Protein AF-A0A8C0JCQ3-F1 (afdb_monomer_lite)

pLDDT: mean 81.87, std 17.46, range [31.08, 96.56]

Organism: Chelonoidis abingdonii (NCBI:txid106734)

Secondary structure (DSSP, 8-state):
-----------------------S--SHHHHHHHHHHHHHHHHHHHHHHHHHHHHHHTTEETTEETTEEEETTEEEE-S----SS----S---PPTTSPPP---SS-EEEEEE-TTS-EEEEEEE-SS-EEEESSEEEEE-TTS-EEEEEESS-EEE--S------TT----SSPPP-S---PPTT----

Sequence (190 aa):
MPQEQYAHRSAMQSSEGPQVYKVGIYGWRKRCLYFFVLLLMILILVNLAMTIWILKVMNFTIDGMGNLRITEKGLKLEGDSEFLKPLYAKEIRSRPGNPLYFQSARNVTVNILNEKTKVLTRLVTGPQAVEAHSQKFEVKSLSGKLLFSADDNEVVVGAERLRVLGAEGTVFPKSIETPSVRADPFKELR

Radius of gyration: 47.42 Å; chains: 1; bounding box: 128×31×142 Å

InterPro domains:
  IPR006875 Sarcoglycan complex subunit protein [PF04790] (22-190)
  IPR039972 Sarcoglycan gamma/delta/zeta [PTHR12939] (2-190)

Structure (mmCIF, N/CA/C/O backbone):
data_AF-A0A8C0JCQ3-F1
#
_entry.id   AF-A0A8C0JCQ3-F1
#
loop_
_atom_site.group_PDB
_atom_site.id
_atom_site.type_symbol
_atom_site.label_atom_id
_atom_site.label_alt_id
_atom_site.label_comp_id
_atom_site.label_asym_id
_atom_site.label_entity_id
_atom_site.label_seq_id
_atom_site.pdbx_PDB_ins_code
_atom_site.Cartn_x
_atom_site.Cartn_y
_atom_site.Cartn_z
_atom_site.occupancy
_atom_site.B_iso_or_equiv
_atom_site.auth_seq_id
_atom_site.auth_comp_id
_atom_site.auth_asym_id
_atom_site.auth_atom_id
_atom_site.pdbx_PDB_model_num
ATOM 1 N N . MET A 1 1 ? 77.472 -8.886 -107.768 1.00 31.08 1 MET A N 1
ATOM 2 C CA . MET A 1 1 ? 77.552 -7.407 -107.762 1.00 31.08 1 MET A CA 1
ATOM 3 C C . MET A 1 1 ? 77.132 -6.927 -106.370 1.00 31.08 1 MET A C 1
ATOM 5 O O . MET A 1 1 ? 76.299 -7.616 -105.792 1.00 31.08 1 MET A O 1
ATOM 9 N N . PRO A 1 2 ? 77.813 -5.929 -105.775 1.00 42.56 2 PRO A N 1
ATOM 10 C CA . PRO A 1 2 ? 78.534 -6.188 -104.513 1.00 42.56 2 PRO A CA 1
ATOM 11 C C . PRO A 1 2 ? 77.919 -5.650 -103.203 1.00 42.56 2 PRO A C 1
ATOM 13 O O . PRO A 1 2 ? 76.856 -5.041 -103.192 1.00 42.56 2 PRO A O 1
ATOM 16 N N . GLN A 1 3 ? 78.652 -5.927 -102.114 1.00 38.56 3 GLN A N 1
ATOM 17 C CA . GLN A 1 3 ? 78.538 -5.405 -100.738 1.00 38.56 3 GLN A CA 1
ATOM 18 C C . GLN A 1 3 ? 78.555 -3.866 -100.645 1.00 38.56 3 GLN A C 1
ATOM 20 O O . GLN A 1 3 ? 78.976 -3.228 -101.600 1.00 38.56 3 GLN A O 1
ATOM 25 N N . GLU A 1 4 ? 78.257 -3.328 -99.446 1.00 42.56 4 GLU A N 1
ATOM 26 C CA . GLU A 1 4 ? 79.052 -2.285 -98.740 1.00 42.56 4 GLU A CA 1
ATOM 27 C C . GLU A 1 4 ? 78.732 -2.268 -97.216 1.00 42.56 4 GLU A C 1
ATOM 29 O O . GLU A 1 4 ? 77.631 -2.641 -96.804 1.00 42.56 4 GLU A O 1
ATOM 34 N N . GLN A 1 5 ? 79.718 -1.911 -96.368 1.00 42.09 5 GLN A N 1
ATOM 35 C CA . GLN A 1 5 ? 79.761 -2.127 -94.895 1.00 42.09 5 GLN A CA 1
ATOM 36 C C . GLN A 1 5 ? 80.684 -1.078 -94.199 1.00 42.09 5 GLN A C 1
ATOM 38 O O . GLN A 1 5 ? 81.586 -0.566 -94.846 1.00 42.09 5 GLN A O 1
ATOM 43 N N . TYR A 1 6 ? 80.630 -0.720 -92.900 1.00 40.34 6 TYR A N 1
ATOM 44 C CA . TYR A 1 6 ? 79.818 -1.185 -91.756 1.00 40.34 6 TYR A CA 1
ATOM 45 C C . TYR A 1 6 ? 78.831 -0.106 -91.214 1.00 40.34 6 TYR A C 1
ATOM 47 O O . TYR A 1 6 ? 77.715 -0.094 -91.710 1.00 40.34 6 TYR A O 1
ATOM 55 N N . ALA A 1 7 ? 79.069 0.813 -90.251 1.00 37.19 7 ALA A N 1
ATOM 56 C CA . ALA A 1 7 ? 80.131 1.077 -89.246 1.00 37.19 7 ALA A CA 1
ATOM 57 C C . ALA A 1 7 ? 79.614 2.112 -88.182 1.00 37.19 7 ALA A C 1
ATOM 59 O O . ALA A 1 7 ? 78.793 2.944 -88.547 1.00 37.19 7 ALA A O 1
ATOM 60 N N . HIS A 1 8 ? 80.025 2.216 -86.898 1.00 34.25 8 HIS A N 1
ATOM 61 C CA . HIS A 1 8 ? 80.838 1.370 -85.996 1.00 34.25 8 HIS A CA 1
ATOM 62 C C . HIS A 1 8 ? 80.635 1.730 -84.479 1.00 34.25 8 HIS A C 1
ATOM 64 O O . HIS A 1 8 ? 80.691 2.896 -84.107 1.00 34.25 8 HIS A O 1
ATOM 70 N N . ARG A 1 9 ? 80.480 0.701 -83.615 1.00 35.69 9 ARG A N 1
ATOM 71 C CA . ARG A 1 9 ? 80.737 0.561 -82.144 1.00 35.69 9 ARG A CA 1
ATOM 72 C C . ARG A 1 9 ? 80.804 1.800 -81.210 1.00 35.69 9 ARG A C 1
ATOM 74 O O . ARG A 1 9 ? 81.755 2.577 -81.248 1.00 35.69 9 ARG A O 1
ATOM 81 N N . SER A 1 10 ? 79.896 1.814 -80.223 1.00 35.56 10 SER A N 1
ATOM 82 C CA . SER A 1 10 ? 79.994 2.350 -78.837 1.00 35.56 10 SER A CA 1
ATOM 83 C C . SER A 1 10 ? 78.676 2.005 -78.102 1.00 35.56 10 SER A C 1
ATOM 85 O O . SER A 1 10 ? 77.661 1.893 -78.781 1.00 35.56 10 SER A O 1
ATOM 87 N N . ALA A 1 11 ? 78.547 1.795 -76.784 1.00 34.56 11 ALA A N 1
ATOM 88 C CA . ALA A 1 11 ? 79.473 1.611 -75.648 1.00 34.56 11 ALA A CA 1
ATOM 89 C C . ALA A 1 11 ? 78.739 0.770 -74.546 1.00 34.56 11 ALA A C 1
ATOM 91 O O . ALA A 1 11 ? 77.768 0.087 -74.865 1.00 34.56 11 ALA A O 1
ATOM 92 N N . MET A 1 12 ? 79.149 0.808 -73.265 1.00 38.25 12 MET A N 1
ATOM 93 C CA . MET A 1 12 ? 78.392 0.262 -72.110 1.00 38.25 12 MET A CA 1
ATOM 94 C C . MET A 1 12 ? 78.380 1.264 -70.944 1.00 38.25 12 MET A C 1
ATOM 96 O O . MET A 1 12 ? 79.438 1.811 -70.647 1.00 38.25 12 MET A O 1
ATOM 100 N N . GLN A 1 13 ? 77.271 1.387 -70.200 1.00 35.88 13 GLN A N 1
ATOM 101 C CA . GLN A 1 13 ? 77.327 1.446 -68.728 1.00 35.88 13 GLN A CA 1
ATOM 102 C C . GLN A 1 13 ? 75.973 1.162 -68.054 1.00 35.88 13 GLN A C 1
ATOM 104 O O . GLN A 1 13 ? 74.907 1.379 -68.623 1.00 35.88 13 GLN A O 1
ATOM 109 N N . SER A 1 14 ? 76.057 0.608 -66.845 1.00 42.25 14 SER A N 1
ATOM 110 C CA . SER A 1 14 ? 74.953 0.127 -66.006 1.00 42.25 14 SER A CA 1
ATOM 111 C C . SER A 1 14 ? 74.354 1.241 -65.145 1.00 42.25 14 SER A C 1
ATOM 113 O O . SER A 1 14 ? 75.114 2.010 -64.563 1.00 42.25 14 SER A O 1
ATOM 115 N N . SER A 1 15 ? 73.033 1.222 -64.929 1.00 36.59 15 SER A N 1
ATOM 116 C CA . SER A 1 15 ? 72.483 1.550 -63.607 1.00 36.59 15 SER A CA 1
ATOM 117 C C . SER A 1 15 ? 71.135 0.863 -63.349 1.00 36.59 15 SER A C 1
ATOM 119 O O . SER A 1 15 ? 70.182 1.038 -64.101 1.00 36.59 15 SER A O 1
ATOM 121 N N . GLU A 1 16 ? 71.158 0.022 -62.317 1.00 37.16 16 GLU A N 1
ATOM 122 C CA . GLU A 1 16 ? 70.156 -0.336 -61.301 1.00 37.16 16 GLU A CA 1
ATOM 123 C C . GLU A 1 16 ? 68.652 -0.029 -61.500 1.00 37.16 16 GLU A C 1
ATOM 125 O O . GLU A 1 16 ? 68.221 0.968 -62.072 1.00 37.16 16 GLU A O 1
ATOM 130 N N . GLY A 1 17 ? 67.818 -0.914 -60.936 1.00 36.34 17 GLY A N 1
ATOM 131 C CA . GLY A 1 17 ? 66.364 -0.736 -60.877 1.00 36.34 17 GLY A CA 1
ATOM 132 C C . GLY A 1 17 ? 65.910 0.417 -59.959 1.00 36.34 17 GLY A C 1
ATOM 133 O O . GLY A 1 17 ? 66.717 1.092 -59.329 1.00 36.34 17 GLY A O 1
ATOM 134 N N . PRO A 1 18 ? 64.588 0.581 -59.792 1.00 41.12 18 PRO A N 1
ATOM 135 C CA . PRO A 1 18 ? 63.875 -0.466 -59.073 1.00 41.12 18 PRO A CA 1
ATOM 136 C C . PRO A 1 18 ? 62.992 -1.323 -59.974 1.00 41.12 18 PRO A C 1
ATOM 138 O O . PRO A 1 18 ? 62.156 -0.832 -60.732 1.00 41.12 18 PRO A O 1
ATOM 141 N N . GLN A 1 19 ? 63.114 -2.639 -59.790 1.00 45.28 19 GLN A N 1
ATOM 142 C CA . GLN A 1 19 ? 62.075 -3.588 -60.167 1.00 45.28 19 GLN A CA 1
ATOM 143 C C . GLN A 1 19 ? 60.816 -3.248 -59.365 1.00 45.28 19 GLN A C 1
ATOM 145 O O . GLN A 1 19 ? 60.639 -3.698 -58.232 1.00 45.28 19 GLN A O 1
ATOM 150 N N . VAL A 1 20 ? 59.937 -2.426 -59.945 1.00 43.81 20 VAL A N 1
ATOM 151 C CA . VAL A 1 20 ? 58.580 -2.235 -59.436 1.00 43.81 20 VAL A CA 1
ATOM 152 C C . VAL A 1 20 ? 57.871 -3.568 -59.616 1.00 43.81 20 VAL A C 1
ATOM 154 O O . VAL A 1 20 ? 57.297 -3.846 -60.670 1.00 43.81 20 VAL A O 1
ATOM 157 N N . TYR A 1 21 ? 57.936 -4.402 -58.576 1.00 46.94 21 TYR A N 1
ATOM 158 C CA . TYR A 1 21 ? 57.181 -5.639 -58.460 1.00 46.94 21 TYR A CA 1
ATOM 159 C C . TYR A 1 21 ? 55.689 -5.304 -58.543 1.00 46.94 21 TYR A C 1
ATOM 161 O O . TYR A 1 21 ? 55.002 -5.106 -57.539 1.00 46.94 21 TYR A O 1
ATOM 169 N N . LYS A 1 22 ? 55.162 -5.269 -59.772 1.00 49.00 22 LYS A N 1
ATOM 170 C CA . LYS A 1 22 ? 53.735 -5.383 -60.055 1.00 49.00 22 LYS A CA 1
ATOM 171 C C . LYS A 1 22 ? 53.313 -6.795 -59.665 1.00 49.00 22 LYS A C 1
ATOM 173 O O . LYS A 1 22 ? 53.157 -7.668 -60.513 1.00 49.00 22 LYS A O 1
ATOM 178 N N . VAL A 1 23 ? 53.128 -7.010 -58.362 1.00 52.88 23 VAL A N 1
ATOM 179 C CA . VAL A 1 23 ? 52.480 -8.200 -57.811 1.00 52.88 23 VAL A CA 1
ATOM 180 C C . VAL A 1 23 ? 51.068 -8.235 -58.396 1.00 52.88 23 VAL A C 1
ATOM 182 O O . VAL A 1 23 ? 50.176 -7.496 -57.974 1.00 52.88 23 VAL A O 1
ATOM 185 N N . GLY A 1 24 ? 50.904 -9.041 -59.447 1.00 55.50 24 GLY A N 1
ATOM 186 C CA . GLY A 1 24 ? 49.758 -9.061 -60.357 1.00 55.50 24 GLY A CA 1
ATOM 187 C C . GLY A 1 24 ? 48.491 -9.658 -59.751 1.00 55.50 24 GLY A C 1
ATOM 188 O O . GLY A 1 24 ? 47.938 -10.614 -60.278 1.00 55.50 24 GLY A O 1
ATOM 189 N N . ILE A 1 25 ? 48.015 -9.094 -58.640 1.00 53.44 25 ILE A N 1
ATOM 190 C CA . ILE A 1 25 ? 46.810 -9.524 -57.913 1.00 53.44 25 ILE A CA 1
ATOM 191 C C . ILE A 1 25 ? 45.871 -8.316 -57.687 1.00 53.44 25 ILE A C 1
ATOM 193 O O . ILE A 1 25 ? 45.153 -8.214 -56.694 1.00 53.44 25 ILE A O 1
ATOM 197 N N . TYR A 1 26 ? 45.888 -7.352 -58.615 1.00 60.66 26 TYR A N 1
ATOM 198 C CA . TYR A 1 26 ? 45.416 -5.982 -58.363 1.00 60.66 26 TYR A CA 1
ATOM 199 C C . TYR A 1 26 ? 44.172 -5.541 -59.159 1.00 60.66 26 TYR A C 1
ATOM 201 O O . TYR A 1 26 ? 43.865 -4.354 -59.222 1.00 60.66 26 TYR A O 1
ATOM 209 N N . GLY A 1 27 ? 43.437 -6.489 -59.752 1.00 64.38 27 GLY A N 1
ATOM 210 C CA . GLY A 1 27 ? 42.169 -6.233 -60.455 1.00 64.38 27 GLY A CA 1
ATOM 211 C C . GLY A 1 27 ? 40.943 -6.665 -59.646 1.00 64.38 27 GLY A C 1
ATOM 212 O O . GLY A 1 27 ? 40.216 -5.842 -59.091 1.00 64.38 27 GLY A O 1
ATOM 213 N N . TRP A 1 28 ? 40.713 -7.979 -59.566 1.00 67.12 28 TRP A N 1
ATOM 214 C CA . TRP A 1 28 ? 39.476 -8.536 -59.004 1.00 67.12 28 TRP A CA 1
ATOM 215 C C . TRP A 1 28 ? 39.436 -8.550 -57.471 1.00 67.12 28 TRP A C 1
ATOM 217 O O . TRP A 1 28 ? 38.448 -8.117 -56.883 1.00 67.12 28 TRP A O 1
ATOM 227 N N . ARG A 1 29 ? 40.521 -8.974 -56.798 1.00 79.38 29 ARG A N 1
ATOM 228 C CA . ARG A 1 29 ? 40.551 -9.069 -55.322 1.00 79.38 29 ARG A CA 1
ATOM 229 C C . ARG A 1 29 ? 40.323 -7.714 -54.647 1.00 79.38 29 ARG A C 1
ATOM 231 O O . ARG A 1 29 ? 39.628 -7.651 -53.641 1.00 79.38 29 ARG A O 1
ATOM 238 N N . LYS A 1 30 ? 40.822 -6.625 -55.244 1.00 77.50 30 LYS A N 1
ATOM 239 C CA . LYS A 1 30 ? 40.583 -5.259 -54.760 1.00 77.50 30 LYS A CA 1
ATOM 240 C C . LYS A 1 30 ? 39.110 -4.854 -54.881 1.00 77.50 30 LYS A C 1
ATOM 242 O O . LYS A 1 30 ? 38.541 -4.375 -53.910 1.00 77.50 30 LYS A O 1
ATOM 247 N N . ARG A 1 31 ? 38.467 -5.112 -56.028 1.00 83.19 31 ARG A N 1
ATOM 248 C CA . ARG A 1 31 ? 37.022 -4.872 -56.231 1.00 83.19 31 ARG A CA 1
ATOM 249 C C . ARG A 1 31 ? 36.160 -5.712 -55.284 1.00 83.19 31 ARG A C 1
ATOM 251 O O . ARG A 1 31 ? 35.223 -5.183 -54.704 1.00 83.19 31 ARG A O 1
ATOM 258 N N . CYS A 1 32 ? 36.528 -6.975 -55.069 1.00 81.88 32 CYS A N 1
ATOM 259 C CA . CYS A 1 32 ? 35.888 -7.850 -54.088 1.00 81.88 32 CYS A CA 1
ATOM 260 C C . CYS A 1 32 ? 36.020 -7.302 -52.657 1.00 81.88 32 CYS A C 1
ATOM 262 O O . CYS A 1 32 ? 35.043 -7.304 -51.917 1.00 81.88 32 CYS A O 1
ATOM 264 N N . LEU A 1 33 ? 37.194 -6.781 -52.279 1.00 86.62 33 LEU A N 1
ATOM 265 C CA . LEU A 1 33 ? 37.413 -6.159 -50.972 1.00 86.62 33 LEU A CA 1
ATOM 266 C C . LEU A 1 33 ? 36.599 -4.866 -50.818 1.00 86.62 33 LEU A C 1
ATOM 268 O O . LEU A 1 33 ? 35.948 -4.698 -49.796 1.00 86.62 33 LEU A O 1
ATOM 272 N N . TYR A 1 34 ? 36.559 -3.988 -51.827 1.00 86.75 34 TYR A N 1
ATOM 273 C CA . TYR A 1 34 ? 35.710 -2.789 -51.784 1.00 86.75 34 TYR A CA 1
ATOM 274 C C . TYR A 1 34 ? 34.216 -3.133 -51.706 1.00 86.75 34 TYR A C 1
ATOM 276 O O . TYR A 1 34 ? 33.496 -2.500 -50.941 1.00 86.75 34 TYR A O 1
ATOM 284 N N . PHE A 1 35 ? 33.752 -4.156 -52.432 1.00 89.88 35 PHE A N 1
ATOM 285 C CA . PHE A 1 35 ? 32.377 -4.652 -52.328 1.00 89.88 35 PHE A CA 1
ATOM 286 C C . PHE A 1 35 ? 32.080 -5.231 -50.937 1.00 89.88 35 PHE A C 1
ATOM 288 O O . PHE A 1 35 ? 31.044 -4.927 -50.359 1.00 89.88 35 PHE A O 1
ATOM 295 N N . PHE A 1 36 ? 33.005 -6.008 -50.366 1.00 92.12 36 PHE A N 1
ATOM 296 C CA . PHE A 1 36 ? 32.867 -6.555 -49.017 1.00 92.12 36 PHE A CA 1
ATOM 297 C C . PHE A 1 36 ? 32.844 -5.453 -47.949 1.00 92.12 36 PHE A C 1
ATOM 299 O O . PHE A 1 36 ? 31.987 -5.476 -47.074 1.00 92.12 36 PHE A O 1
ATOM 306 N N . VAL A 1 37 ? 33.718 -4.446 -48.051 1.00 92.94 37 VAL A N 1
ATOM 307 C CA . VAL A 1 37 ? 33.723 -3.271 -47.163 1.00 92.94 37 VAL A CA 1
ATOM 308 C C . VAL A 1 37 ? 32.438 -2.453 -47.316 1.00 92.94 37 VAL A C 1
ATOM 310 O O . VAL A 1 37 ? 31.873 -2.039 -46.309 1.00 92.94 37 VAL A O 1
ATOM 313 N N . LEU A 1 38 ? 31.931 -2.263 -48.540 1.00 93.56 38 LEU A N 1
ATOM 314 C CA . LEU A 1 38 ? 30.648 -1.597 -48.789 1.00 93.56 38 LEU A CA 1
ATOM 315 C C . LEU A 1 38 ? 29.482 -2.369 -48.155 1.00 93.56 38 LEU A C 1
ATOM 317 O O . LEU A 1 38 ? 28.663 -1.774 -47.462 1.00 93.56 38 LEU A O 1
ATOM 321 N N . LEU A 1 39 ? 29.430 -3.688 -48.353 1.00 94.56 39 LEU A N 1
ATOM 322 C CA . LEU A 1 39 ? 28.418 -4.569 -47.768 1.00 94.56 39 LEU A CA 1
ATOM 323 C C . LEU A 1 39 ? 28.477 -4.535 -46.236 1.00 94.56 39 LEU A C 1
ATOM 325 O O . LEU A 1 39 ? 27.443 -4.415 -45.588 1.00 94.56 39 LEU A O 1
ATOM 329 N N . LEU A 1 40 ? 29.676 -4.568 -45.652 1.00 93.69 40 LEU A N 1
ATOM 330 C CA . LEU A 1 40 ? 29.887 -4.478 -44.207 1.00 93.69 40 LEU A CA 1
ATOM 331 C C . LEU A 1 40 ? 29.461 -3.099 -43.665 1.00 93.69 40 LEU A C 1
ATOM 333 O O . LEU A 1 40 ? 28.809 -3.028 -42.627 1.00 93.69 40 LEU A O 1
ATOM 337 N N . MET A 1 41 ? 29.723 -2.014 -44.401 1.00 95.88 41 MET A N 1
ATOM 338 C CA . MET A 1 41 ? 29.241 -0.667 -44.068 1.00 95.88 41 MET A CA 1
ATOM 339 C C . MET A 1 41 ? 27.704 -0.591 -44.111 1.00 95.88 41 MET A C 1
ATOM 341 O O . MET A 1 41 ? 27.089 -0.084 -43.176 1.00 95.88 41 MET A O 1
ATOM 345 N N . ILE A 1 42 ? 27.065 -1.187 -45.126 1.00 96.38 42 ILE A N 1
ATOM 346 C CA . ILE A 1 42 ? 25.599 -1.299 -45.213 1.00 96.38 42 ILE A CA 1
ATOM 347 C C . ILE A 1 42 ? 25.036 -2.118 -44.041 1.00 96.38 42 ILE A C 1
ATOM 349 O O . ILE A 1 42 ? 24.062 -1.690 -43.427 1.00 96.38 42 ILE A O 1
ATOM 353 N N . LEU A 1 43 ? 25.653 -3.249 -43.673 1.00 95.25 43 LEU A N 1
ATOM 354 C CA . LEU A 1 43 ? 25.243 -4.034 -42.501 1.00 95.25 43 LEU A CA 1
ATOM 355 C C . LEU A 1 43 ? 25.342 -3.219 -41.202 1.00 95.25 43 LEU A C 1
ATOM 357 O O . LEU A 1 43 ? 24.440 -3.296 -40.371 1.00 95.25 43 LEU A O 1
ATOM 361 N N . ILE A 1 44 ? 26.390 -2.403 -41.034 1.00 96.19 44 ILE A N 1
ATOM 362 C CA . ILE A 1 44 ? 26.515 -1.484 -39.892 1.00 96.19 44 ILE A CA 1
ATOM 363 C C . ILE A 1 44 ? 25.380 -0.450 -39.898 1.00 96.19 44 ILE A C 1
ATOM 365 O O . ILE A 1 44 ? 24.750 -0.253 -38.861 1.00 96.19 44 ILE A O 1
ATOM 369 N N . LEU A 1 45 ? 25.071 0.171 -41.042 1.00 95.94 45 LEU A N 1
ATOM 370 C CA . LEU A 1 45 ? 23.971 1.140 -41.151 1.00 95.94 45 LEU A CA 1
ATOM 371 C C . LEU A 1 45 ? 22.605 0.512 -40.846 1.00 95.94 45 LEU A C 1
ATOM 373 O O . LEU A 1 45 ? 21.813 1.110 -40.121 1.00 95.94 45 LEU A O 1
ATOM 377 N N . VAL A 1 46 ? 22.336 -0.696 -41.350 1.00 96.56 46 VAL A N 1
ATOM 378 C CA . VAL A 1 46 ? 21.094 -1.435 -41.070 1.00 96.56 46 VAL A CA 1
ATOM 379 C C . VAL A 1 46 ? 21.001 -1.796 -39.587 1.00 96.56 46 VAL A C 1
ATOM 381 O O . VAL A 1 46 ? 19.968 -1.548 -38.972 1.00 96.56 46 VAL A O 1
ATOM 384 N N . ASN A 1 47 ? 22.078 -2.301 -38.979 1.00 94.06 47 ASN A N 1
ATOM 385 C CA . ASN A 1 47 ? 22.106 -2.617 -37.548 1.00 94.06 47 ASN A CA 1
ATOM 386 C C . ASN A 1 47 ? 21.932 -1.364 -36.673 1.00 94.06 47 ASN A C 1
ATOM 388 O O . ASN A 1 47 ? 21.215 -1.409 -35.671 1.00 94.06 47 ASN A O 1
ATOM 392 N N . LEU A 1 48 ? 22.523 -0.229 -37.060 1.00 94.94 48 LEU A N 1
ATOM 393 C CA . LEU A 1 48 ? 22.335 1.052 -36.377 1.00 94.94 48 LEU A CA 1
ATOM 394 C C . LEU A 1 48 ? 20.884 1.542 -36.498 1.00 94.94 48 LEU A C 1
ATOM 396 O O . LEU A 1 48 ? 20.277 1.904 -35.492 1.00 94.94 48 LEU A O 1
ATOM 400 N N . ALA A 1 49 ? 20.300 1.497 -37.699 1.00 94.56 49 ALA A N 1
ATOM 401 C CA . ALA A 1 49 ? 18.909 1.883 -37.937 1.00 94.56 49 ALA A CA 1
ATOM 402 C C . ALA A 1 49 ? 17.920 0.993 -37.163 1.00 94.56 49 ALA A C 1
ATOM 404 O O . ALA A 1 49 ? 17.011 1.512 -36.517 1.00 94.56 49 ALA A O 1
ATOM 405 N N . MET A 1 50 ? 18.138 -0.327 -37.153 1.00 94.31 50 MET A N 1
ATOM 406 C CA . MET A 1 50 ? 17.379 -1.284 -36.338 1.00 94.31 50 MET A CA 1
ATOM 407 C C . MET A 1 50 ? 17.500 -0.978 -34.841 1.00 94.31 50 MET A C 1
ATOM 409 O O . MET A 1 50 ? 16.495 -0.982 -34.136 1.00 94.31 50 MET A O 1
ATOM 413 N N . THR A 1 51 ? 18.701 -0.650 -34.354 1.00 91.44 51 THR A N 1
ATOM 414 C CA . THR A 1 51 ? 18.926 -0.283 -32.945 1.00 91.44 51 THR A CA 1
ATOM 415 C C . THR A 1 51 ? 18.159 0.990 -32.576 1.00 91.44 51 THR A C 1
ATOM 417 O O . THR A 1 51 ? 17.429 1.004 -31.587 1.00 91.44 51 THR A O 1
ATOM 420 N N . ILE A 1 52 ? 18.252 2.042 -33.397 1.00 89.81 52 ILE A N 1
ATOM 421 C CA . ILE A 1 52 ? 17.520 3.304 -33.193 1.00 89.81 52 ILE A CA 1
ATOM 422 C C . ILE A 1 52 ? 16.002 3.072 -33.247 1.00 89.81 52 ILE A C 1
ATOM 424 O O . ILE A 1 52 ? 15.257 3.643 -32.449 1.00 89.81 52 ILE A O 1
ATOM 428 N N . TRP A 1 53 ? 15.531 2.210 -34.152 1.00 91.25 53 TRP A N 1
ATOM 429 C CA . TRP A 1 53 ? 14.116 1.865 -34.261 1.00 91.25 53 TRP A CA 1
ATOM 430 C C . TRP A 1 53 ? 13.606 1.111 -33.028 1.00 91.25 53 TRP A C 1
ATOM 432 O O . TRP A 1 53 ? 12.572 1.497 -32.486 1.00 91.25 53 TRP A O 1
ATOM 442 N N . ILE A 1 54 ? 14.349 0.119 -32.527 1.00 88.44 54 ILE A N 1
ATOM 443 C CA . ILE A 1 54 ? 14.020 -0.602 -31.287 1.00 88.44 54 ILE A CA 1
ATOM 444 C C . ILE A 1 54 ? 13.966 0.366 -30.100 1.00 88.44 54 ILE A C 1
ATOM 446 O O . ILE A 1 54 ? 12.985 0.351 -29.361 1.00 88.44 54 ILE A O 1
ATOM 450 N N . LEU A 1 55 ? 14.960 1.251 -29.946 1.00 84.25 55 LEU A N 1
ATOM 451 C CA . LEU A 1 55 ? 14.971 2.264 -28.881 1.00 84.25 55 LEU A CA 1
ATOM 452 C C . LEU A 1 55 ? 13.730 3.169 -28.941 1.00 84.25 55 LEU A C 1
ATOM 454 O O . LEU A 1 55 ? 13.097 3.415 -27.914 1.00 84.25 55 LEU A O 1
ATOM 458 N N . LYS A 1 56 ? 13.335 3.603 -30.145 1.00 84.56 56 LYS A N 1
ATOM 459 C CA . LYS A 1 56 ? 12.128 4.412 -30.356 1.00 84.56 56 LYS A CA 1
ATOM 460 C C . LYS A 1 56 ? 10.837 3.644 -30.043 1.00 84.56 56 LYS A C 1
ATOM 462 O O . LYS A 1 56 ? 9.961 4.196 -29.388 1.00 84.56 56 LYS A O 1
ATOM 467 N N . VAL A 1 57 ? 10.701 2.400 -30.509 1.00 84.00 57 VAL A N 1
ATOM 468 C CA . VAL A 1 57 ? 9.493 1.571 -30.306 1.00 84.00 57 VAL A CA 1
ATOM 469 C C . VAL A 1 57 ? 9.311 1.193 -28.837 1.00 84.00 57 VAL A C 1
ATOM 471 O O . VAL A 1 57 ? 8.200 1.256 -28.324 1.00 84.00 57 VAL A O 1
ATOM 474 N N . MET A 1 58 ? 10.404 0.879 -28.141 1.00 79.06 58 MET A N 1
ATOM 475 C CA . MET A 1 58 ? 10.4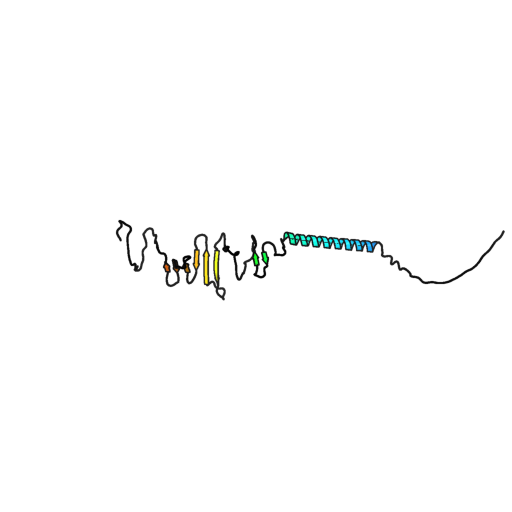17 0.614 -26.697 1.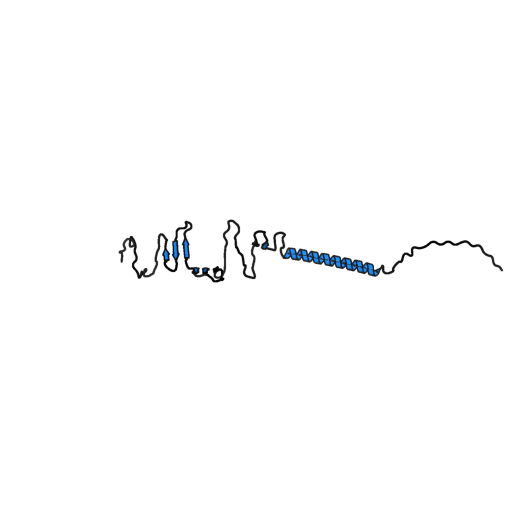00 79.06 58 MET A CA 1
ATOM 476 C C . MET A 1 58 ? 10.196 1.874 -25.839 1.00 79.06 58 MET A C 1
ATOM 478 O O . MET A 1 58 ? 10.190 1.779 -24.613 1.00 79.06 58 MET A O 1
ATOM 482 N N . ASN A 1 59 ? 10.037 3.048 -26.465 1.00 74.44 59 ASN A N 1
ATOM 483 C CA . ASN A 1 59 ? 9.914 4.347 -25.809 1.00 74.44 59 ASN A CA 1
ATOM 484 C C . ASN A 1 59 ? 11.024 4.580 -24.762 1.00 74.44 59 ASN A C 1
ATOM 486 O O . ASN A 1 59 ? 10.767 5.012 -23.635 1.00 74.44 59 ASN A O 1
ATOM 490 N N . PHE A 1 60 ? 12.268 4.241 -25.127 1.00 69.75 60 PHE A N 1
ATOM 491 C CA . PHE A 1 60 ? 13.440 4.600 -24.334 1.00 69.75 60 PHE A CA 1
ATOM 492 C C . PHE A 1 60 ? 13.702 6.094 -24.488 1.00 69.75 60 PHE A C 1
ATOM 494 O O . PHE A 1 60 ? 14.100 6.576 -25.549 1.00 69.75 60 PHE A O 1
ATOM 501 N N . THR A 1 61 ? 13.499 6.817 -23.396 1.00 67.12 61 THR A N 1
ATOM 502 C CA . THR A 1 61 ? 13.891 8.217 -23.256 1.00 67.12 61 THR A CA 1
ATOM 503 C C . THR A 1 61 ? 15.152 8.303 -22.400 1.00 67.12 61 THR A C 1
ATOM 505 O O . THR A 1 61 ? 15.533 7.336 -21.739 1.00 67.12 61 THR A O 1
ATOM 508 N N . ILE A 1 62 ? 15.792 9.474 -22.367 1.00 69.00 62 ILE A N 1
ATOM 509 C CA . ILE A 1 62 ? 16.913 9.738 -21.447 1.00 69.00 62 ILE A CA 1
ATOM 510 C C . ILE A 1 62 ? 16.470 9.564 -19.976 1.00 69.00 62 ILE A C 1
ATOM 512 O O . ILE A 1 62 ? 17.285 9.217 -19.125 1.00 69.00 62 ILE A O 1
ATOM 516 N N . ASP A 1 63 ? 15.171 9.718 -19.693 1.00 65.56 63 ASP A N 1
ATOM 517 C CA . ASP A 1 63 ? 14.600 9.664 -18.347 1.00 65.56 63 ASP A CA 1
ATOM 518 C C . ASP A 1 63 ? 14.091 8.270 -17.912 1.00 65.56 63 ASP A C 1
ATOM 520 O O . ASP A 1 63 ? 13.701 8.096 -16.752 1.00 65.56 63 ASP A O 1
ATOM 524 N N . GLY A 1 64 ? 14.022 7.279 -18.814 1.00 66.88 64 GLY A N 1
ATOM 525 C CA . GLY A 1 64 ? 13.488 5.952 -18.483 1.00 66.88 64 GLY A CA 1
ATOM 526 C C . GLY A 1 64 ? 12.937 5.126 -19.649 1.00 66.88 64 GLY A C 1
ATOM 527 O O . GLY A 1 64 ? 13.032 5.503 -20.819 1.00 66.88 64 GLY A O 1
ATOM 528 N N . MET A 1 65 ? 12.346 3.978 -19.299 1.00 72.88 65 MET A N 1
ATOM 529 C CA . MET A 1 65 ? 11.757 3.008 -20.229 1.00 72.88 65 MET A CA 1
ATOM 530 C C . MET A 1 65 ? 10.227 3.083 -20.144 1.00 72.88 65 MET A C 1
ATOM 532 O O . MET A 1 65 ? 9.631 2.632 -19.162 1.00 72.88 65 MET A O 1
ATOM 536 N N . GLY A 1 66 ? 9.583 3.653 -21.166 1.00 78.12 66 GLY A N 1
ATOM 537 C CA . GLY A 1 66 ? 8.134 3.858 -21.171 1.00 78.12 66 GLY A CA 1
ATOM 538 C C . GLY A 1 66 ? 7.651 4.651 -19.951 1.00 78.12 66 GLY A C 1
ATOM 539 O O . GLY A 1 66 ? 8.239 5.666 -19.583 1.00 78.12 66 GLY A O 1
ATOM 540 N N . ASN A 1 67 ? 6.593 4.166 -19.298 1.00 83.25 67 ASN A N 1
ATOM 541 C CA . ASN A 1 67 ? 5.980 4.828 -18.140 1.00 83.25 67 ASN A CA 1
ATOM 542 C C . ASN A 1 67 ? 6.755 4.602 -16.820 1.00 83.25 67 ASN A C 1
ATOM 544 O O . ASN A 1 67 ? 6.362 5.135 -15.783 1.00 83.25 67 ASN A O 1
ATOM 548 N N . LEU A 1 68 ? 7.857 3.837 -16.829 1.00 83.81 68 LEU A N 1
ATOM 549 C CA . LEU A 1 68 ? 8.703 3.584 -15.660 1.00 83.81 68 LEU A CA 1
ATOM 550 C C . LEU A 1 68 ? 10.001 4.403 -15.736 1.00 83.81 68 LEU A C 1
ATOM 552 O O . LEU A 1 68 ? 10.913 4.102 -16.510 1.00 83.81 68 LEU A O 1
ATOM 556 N N . ARG A 1 69 ? 10.115 5.407 -14.862 1.00 82.69 69 ARG A N 1
ATOM 557 C CA . ARG A 1 69 ? 11.332 6.206 -14.672 1.00 82.69 69 ARG A CA 1
ATOM 558 C C . ARG A 1 69 ? 12.111 5.727 -13.453 1.00 82.69 69 ARG A C 1
ATOM 560 O O . ARG A 1 69 ? 11.542 5.510 -12.380 1.00 82.69 69 ARG A O 1
ATOM 567 N N . ILE A 1 70 ? 13.426 5.608 -13.602 1.00 84.56 70 ILE A N 1
ATOM 568 C CA . ILE A 1 70 ? 14.344 5.303 -12.500 1.00 84.56 70 ILE A CA 1
ATOM 569 C C . ILE A 1 70 ? 14.917 6.630 -12.005 1.00 84.56 70 ILE A C 1
ATOM 571 O O . ILE A 1 70 ? 15.490 7.389 -12.778 1.00 84.56 70 ILE A O 1
ATOM 575 N N . THR A 1 71 ? 14.748 6.920 -10.718 1.00 84.12 71 THR A N 1
ATOM 576 C CA . THR A 1 71 ? 15.261 8.140 -10.079 1.00 84.12 71 THR A CA 1
ATOM 577 C C . THR A 1 71 ? 16.134 7.777 -8.883 1.00 84.12 71 THR A C 1
ATOM 579 O O . THR 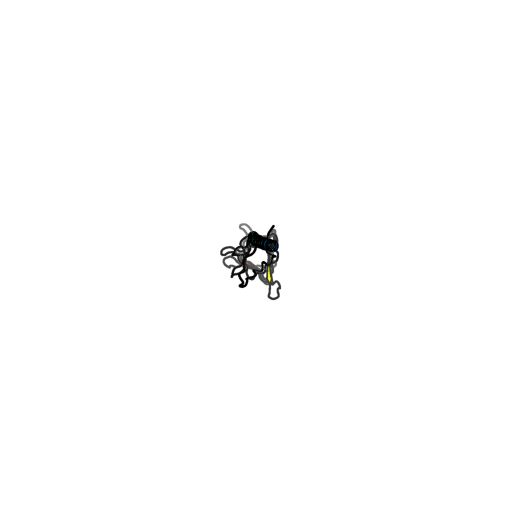A 1 71 ? 16.006 6.686 -8.329 1.00 84.12 71 THR A O 1
ATOM 582 N N . GLU A 1 72 ? 16.965 8.707 -8.412 1.00 84.00 72 GLU A N 1
ATOM 583 C CA . GLU A 1 72 ? 17.787 8.532 -7.199 1.00 84.00 72 GLU A CA 1
ATOM 584 C C . GLU A 1 72 ? 16.964 8.153 -5.953 1.00 84.00 72 GLU A C 1
ATOM 586 O O . GLU A 1 72 ? 17.465 7.512 -5.034 1.00 84.00 72 GLU A O 1
ATOM 591 N N . LYS A 1 73 ? 15.678 8.534 -5.925 1.00 83.69 73 LYS A N 1
ATOM 592 C CA . LYS A 1 73 ? 14.741 8.251 -4.826 1.00 83.69 73 LYS A CA 1
ATOM 593 C C . LYS A 1 73 ? 14.008 6.913 -4.980 1.00 83.69 73 LYS A C 1
ATOM 595 O O . LYS A 1 73 ? 13.252 6.540 -4.087 1.00 83.69 73 LYS A O 1
ATOM 600 N N . GLY A 1 74 ? 14.201 6.208 -6.096 1.00 85.62 74 GLY A N 1
ATOM 601 C CA . GLY A 1 74 ? 13.532 4.951 -6.427 1.00 85.62 74 GLY A CA 1
ATOM 602 C C . GLY A 1 74 ? 12.769 4.993 -7.754 1.00 85.62 74 GLY A C 1
ATOM 603 O O . GLY A 1 74 ? 13.015 5.831 -8.626 1.00 85.62 74 GLY A O 1
ATOM 604 N N . LEU A 1 75 ? 11.833 4.058 -7.906 1.00 87.75 75 LEU A N 1
ATOM 605 C CA . LEU A 1 75 ? 11.025 3.889 -9.114 1.00 87.75 75 LEU A CA 1
ATOM 606 C C . LEU A 1 75 ? 9.829 4.849 -9.122 1.00 87.75 75 LEU A C 1
ATOM 608 O O . LEU A 1 75 ? 9.073 4.913 -8.153 1.00 87.75 75 LEU A O 1
ATOM 612 N N . LYS A 1 76 ? 9.635 5.562 -10.233 1.00 88.31 76 LYS A N 1
ATOM 613 C CA . LYS A 1 76 ? 8.502 6.463 -10.462 1.00 88.31 76 LYS A CA 1
ATOM 614 C C . LYS A 1 76 ? 7.693 5.969 -11.658 1.00 88.31 76 LYS A C 1
ATOM 616 O O . LYS A 1 76 ? 8.238 5.802 -12.745 1.00 88.31 76 LYS A O 1
ATOM 621 N N . LEU A 1 77 ? 6.395 5.772 -11.449 1.00 88.12 77 LEU A N 1
ATOM 622 C CA . LEU A 1 77 ? 5.443 5.404 -12.495 1.00 88.12 77 LEU A CA 1
ATOM 623 C C . LEU A 1 77 ? 4.716 6.659 -12.999 1.00 88.12 77 LEU A C 1
ATOM 625 O O . LEU A 1 77 ? 4.182 7.435 -12.201 1.00 88.12 77 LEU A O 1
ATOM 629 N N . GLU A 1 78 ? 4.706 6.868 -14.310 1.00 85.50 78 GLU A N 1
ATOM 630 C CA . GLU A 1 78 ? 4.072 7.999 -14.987 1.00 85.50 78 GLU A CA 1
ATOM 631 C C . GLU A 1 78 ? 3.166 7.512 -16.120 1.00 85.50 78 GLU A C 1
ATOM 633 O O . GLU A 1 78 ? 3.582 7.413 -17.268 1.00 85.50 78 GLU A O 1
ATOM 638 N N . GLY A 1 79 ? 1.910 7.223 -15.779 1.00 84.69 79 GLY A N 1
ATOM 639 C CA . GLY A 1 79 ? 0.908 6.692 -16.704 1.00 84.69 79 GLY A CA 1
ATOM 640 C C . GLY A 1 79 ? 0.477 5.281 -16.317 1.00 84.69 79 GLY A C 1
ATOM 641 O O . GLY A 1 79 ? 0.884 4.761 -15.275 1.00 84.69 79 GLY A O 1
ATOM 642 N N . ASP A 1 80 ? -0.354 4.671 -17.156 1.00 84.75 80 ASP A N 1
ATOM 643 C CA . ASP A 1 80 ? -0.851 3.315 -16.931 1.00 84.75 80 ASP A CA 1
ATOM 644 C C . ASP A 1 80 ? 0.285 2.298 -17.092 1.00 84.75 80 ASP A C 1
ATOM 646 O O . ASP A 1 80 ? 1.189 2.466 -17.915 1.00 84.75 80 ASP A O 1
ATOM 650 N N . SER A 1 81 ? 0.314 1.263 -16.259 1.00 85.75 81 SER A N 1
ATOM 651 C CA . SER A 1 81 ? 1.371 0.249 -16.275 1.00 85.75 81 SER A CA 1
ATOM 652 C C . SER A 1 81 ? 0.877 -1.038 -15.639 1.00 85.75 81 SER A C 1
ATOM 654 O O . SER A 1 81 ? 0.233 -1.017 -14.591 1.00 85.75 81 SER A O 1
ATOM 656 N N . GLU A 1 82 ? 1.229 -2.159 -16.256 1.00 86.75 82 GLU A N 1
ATOM 657 C CA . GLU A 1 82 ? 0.843 -3.492 -15.809 1.00 86.75 82 GLU A CA 1
ATOM 658 C C . GLU A 1 82 ? 2.056 -4.256 -15.277 1.00 86.75 82 GLU A C 1
ATOM 660 O O . GLU A 1 82 ? 3.171 -4.140 -15.791 1.00 86.75 82 GLU A O 1
ATOM 665 N N . PHE A 1 83 ? 1.835 -5.072 -14.246 1.00 87.31 83 PHE A N 1
ATOM 666 C CA . PHE A 1 83 ? 2.880 -5.864 -13.607 1.00 87.31 83 PHE A CA 1
ATOM 667 C C . PHE A 1 83 ? 2.520 -7.347 -13.669 1.00 87.31 83 PHE A C 1
ATOM 669 O O . PHE A 1 83 ? 1.562 -7.796 -13.047 1.00 87.31 83 PHE A O 1
ATOM 676 N N . LEU A 1 84 ? 3.330 -8.128 -14.389 1.00 90.69 84 LEU A N 1
ATOM 677 C CA . LEU A 1 84 ? 3.141 -9.578 -14.552 1.00 90.69 84 LEU A CA 1
ATOM 678 C C . LEU A 1 84 ? 3.397 -10.387 -13.265 1.00 90.69 84 LEU A C 1
ATOM 680 O O . LEU A 1 84 ? 3.119 -11.584 -13.218 1.00 90.69 84 LEU A O 1
ATOM 684 N N . LYS A 1 85 ? 3.997 -9.768 -12.243 1.00 92.25 85 LYS A N 1
ATOM 685 C CA . LYS A 1 85 ? 4.401 -10.394 -10.975 1.00 92.25 85 LYS A CA 1
ATOM 686 C C . LYS A 1 85 ? 4.133 -9.442 -9.802 1.00 92.25 85 LYS A C 1
ATOM 688 O O . LYS A 1 85 ? 4.084 -8.232 -10.024 1.00 92.25 85 LYS A O 1
ATOM 693 N N . PRO A 1 86 ? 4.005 -9.956 -8.562 1.00 90.94 86 PRO A N 1
ATOM 694 C CA . PRO A 1 86 ? 3.861 -9.119 -7.375 1.00 90.94 86 PRO A CA 1
ATOM 695 C C . PRO A 1 86 ? 5.005 -8.111 -7.234 1.00 90.94 86 PRO A C 1
ATOM 697 O O . PRO A 1 86 ? 6.173 -8.453 -7.432 1.00 90.94 86 PRO A O 1
ATOM 700 N N . LEU A 1 87 ? 4.662 -6.881 -6.854 1.00 89.62 87 LEU A N 1
ATOM 701 C CA . LEU A 1 87 ? 5.629 -5.846 -6.514 1.00 89.62 87 LEU A CA 1
ATOM 702 C C . LEU A 1 87 ? 5.963 -5.883 -5.026 1.00 89.62 87 LEU A C 1
ATOM 704 O O . LEU A 1 87 ? 5.073 -5.918 -4.177 1.00 89.62 87 LEU A O 1
ATOM 708 N N . TYR A 1 88 ? 7.254 -5.788 -4.726 1.00 89.31 88 TYR A N 1
ATOM 709 C CA . TYR A 1 88 ? 7.773 -5.644 -3.372 1.00 89.31 88 TYR A CA 1
ATOM 710 C C . TYR A 1 88 ? 8.448 -4.279 -3.263 1.00 89.31 88 TYR A C 1
ATOM 712 O O . TYR A 1 88 ? 9.434 -4.009 -3.946 1.00 89.31 88 TYR A O 1
ATOM 720 N N . ALA A 1 89 ? 7.900 -3.410 -2.417 1.00 91.25 89 ALA A N 1
ATOM 721 C CA . ALA A 1 89 ? 8.406 -2.065 -2.183 1.00 91.25 89 ALA A CA 1
ATOM 722 C C . ALA A 1 89 ? 8.419 -1.774 -0.679 1.00 91.25 89 ALA A C 1
ATOM 724 O O . ALA A 1 89 ? 7.507 -2.175 0.042 1.00 91.25 89 ALA A O 1
ATOM 725 N N . LYS A 1 90 ? 9.447 -1.057 -0.211 1.00 89.25 90 LYS A N 1
ATOM 726 C CA . LYS A 1 90 ? 9.539 -0.594 1.184 1.00 89.25 90 LYS A CA 1
ATOM 727 C C . LYS A 1 90 ? 8.509 0.499 1.493 1.00 89.25 90 LYS A C 1
ATOM 729 O O . LYS A 1 90 ? 8.019 0.586 2.612 1.00 89.25 90 LYS A O 1
ATOM 734 N N . GLU A 1 91 ? 8.210 1.334 0.505 1.00 90.94 91 GLU A N 1
ATOM 735 C CA . GLU A 1 91 ? 7.281 2.455 0.602 1.00 90.94 91 GLU A CA 1
ATOM 736 C C . GLU A 1 91 ? 6.566 2.609 -0.747 1.00 90.94 91 GLU A C 1
ATOM 738 O O . GLU A 1 91 ? 7.193 2.478 -1.800 1.00 90.94 91 GLU A O 1
ATOM 743 N N . ILE A 1 92 ? 5.261 2.880 -0.720 1.00 91.94 92 ILE A N 1
ATOM 744 C CA . ILE A 1 92 ? 4.452 3.200 -1.903 1.00 91.94 92 ILE A CA 1
ATOM 745 C C . ILE A 1 92 ? 3.805 4.555 -1.633 1.00 91.94 92 ILE A C 1
ATOM 747 O O . ILE A 1 92 ? 3.154 4.737 -0.605 1.00 91.94 92 ILE A O 1
ATOM 751 N N . ARG A 1 93 ? 3.993 5.516 -2.543 1.00 92.31 93 ARG A N 1
ATOM 752 C CA . ARG A 1 93 ? 3.496 6.889 -2.395 1.00 92.31 93 ARG A CA 1
ATOM 753 C C . ARG A 1 93 ? 2.764 7.343 -3.649 1.00 92.31 93 ARG A C 1
ATOM 755 O O . ARG A 1 93 ? 3.207 7.087 -4.765 1.00 92.31 93 ARG A O 1
ATOM 762 N N . SER A 1 94 ? 1.691 8.091 -3.446 1.00 93.38 94 SER A N 1
ATOM 763 C CA . SER A 1 94 ? 1.075 8.936 -4.466 1.00 93.38 94 SER A CA 1
ATOM 764 C C . SER A 1 94 ? 1.932 10.177 -4.765 1.00 93.38 94 SER A C 1
ATOM 766 O O . SER A 1 94 ? 2.905 10.488 -4.069 1.00 93.38 94 SER A O 1
ATOM 768 N N . ARG A 1 95 ? 1.556 10.924 -5.813 1.00 89.81 95 ARG A N 1
ATOM 769 C CA . ARG A 1 95 ? 2.124 12.254 -6.091 1.00 89.81 95 ARG A CA 1
ATOM 770 C C . ARG A 1 95 ? 1.861 13.208 -4.908 1.00 89.81 95 ARG A C 1
ATOM 772 O O . ARG A 1 95 ? 0.803 13.098 -4.288 1.00 89.81 95 ARG A O 1
ATOM 779 N N . PRO A 1 96 ? 2.753 14.176 -4.614 1.00 89.69 96 PRO A N 1
ATOM 780 C CA . PRO A 1 96 ? 2.512 15.185 -3.581 1.00 89.69 96 PRO A CA 1
ATOM 781 C C . PRO A 1 96 ? 1.135 15.848 -3.726 1.00 89.69 96 PRO A C 1
ATOM 783 O O . PRO A 1 96 ? 0.686 16.111 -4.842 1.00 89.69 96 PRO A O 1
ATOM 786 N N . GLY A 1 97 ? 0.443 16.064 -2.606 1.00 91.69 97 GLY A N 1
ATOM 787 C CA . GLY A 1 97 ? -0.908 16.643 -2.577 1.00 91.69 97 GLY A CA 1
ATOM 788 C C . GLY A 1 97 ? -2.037 15.744 -3.104 1.00 91.69 97 GLY A C 1
ATOM 789 O O . GLY A 1 97 ? -3.185 16.169 -3.084 1.00 91.69 97 GLY A O 1
ATOM 790 N N . ASN A 1 98 ? -1.750 14.518 -3.558 1.00 91.38 98 ASN A N 1
ATOM 791 C CA . ASN A 1 98 ? -2.753 13.575 -4.056 1.00 91.38 98 ASN A CA 1
ATOM 792 C C . ASN A 1 98 ? -2.862 12.363 -3.110 1.00 91.38 98 ASN A C 1
ATOM 794 O O . ASN A 1 98 ? -1.830 11.894 -2.622 1.00 91.38 98 ASN A O 1
ATOM 798 N N . PRO A 1 99 ? -4.060 11.808 -2.863 1.00 92.88 99 PRO A N 1
ATOM 799 C CA . PRO A 1 99 ? -4.213 10.550 -2.131 1.00 92.88 99 PRO A CA 1
ATOM 800 C C . PRO A 1 99 ? -3.725 9.342 -2.952 1.00 92.88 99 PRO A C 1
ATOM 802 O O . PRO A 1 99 ? -3.572 9.411 -4.174 1.00 92.88 99 PRO A O 1
ATOM 805 N N . LEU A 1 100 ? -3.481 8.224 -2.266 1.00 92.75 100 LEU A N 1
ATOM 806 C CA . LEU A 1 100 ? -3.173 6.930 -2.875 1.00 92.75 100 LEU A CA 1
ATOM 807 C C . LEU A 1 100 ? -4.460 6.104 -2.967 1.00 92.75 100 LEU A C 1
ATOM 809 O O . LEU A 1 100 ? -5.081 5.818 -1.945 1.00 92.75 100 LEU A O 1
ATOM 813 N N . TYR A 1 101 ? -4.852 5.728 -4.183 1.00 90.38 101 TYR A N 1
ATOM 814 C CA . TYR A 1 101 ? -6.048 4.929 -4.436 1.00 90.38 101 TYR A CA 1
ATOM 815 C C . TYR A 1 101 ? -5.690 3.469 -4.714 1.00 90.38 101 TYR A C 1
ATOM 817 O O . TYR A 1 101 ? -4.757 3.184 -5.462 1.00 90.38 101 TYR A O 1
ATOM 825 N N . PHE A 1 102 ? -6.489 2.555 -4.166 1.00 89.44 102 PHE A N 1
ATOM 826 C CA . PHE A 1 102 ? -6.478 1.136 -4.506 1.00 89.44 102 PHE A CA 1
ATOM 827 C C . PHE A 1 102 ? -7.873 0.759 -5.003 1.00 89.44 102 PHE A C 1
ATOM 829 O O . PHE A 1 102 ? -8.835 0.815 -4.241 1.00 89.44 102 PHE A O 1
ATOM 836 N N . GLN A 1 103 ? -7.986 0.394 -6.279 1.00 88.88 103 GLN A N 1
ATOM 837 C CA . GLN A 1 103 ? -9.238 -0.033 -6.900 1.00 88.88 103 GLN A CA 1
ATOM 838 C C . GLN A 1 103 ? -9.093 -1.472 -7.394 1.00 88.88 103 GLN A C 1
ATOM 840 O O . GLN A 1 103 ? -8.057 -1.850 -7.936 1.00 88.88 103 GLN A O 1
ATOM 845 N N . SER A 1 104 ? -10.125 -2.285 -7.187 1.00 89.69 104 SER A N 1
ATOM 846 C CA . SER A 1 104 ? -10.131 -3.697 -7.555 1.00 89.69 104 SER A CA 1
ATOM 847 C C . SER A 1 104 ? -11.561 -4.158 -7.825 1.00 89.69 104 SER A C 1
ATOM 849 O O . SER A 1 104 ? -12.487 -3.754 -7.128 1.00 89.69 104 SER A O 1
ATOM 851 N N . ALA A 1 105 ? -11.735 -5.041 -8.811 1.00 90.75 105 ALA A N 1
ATOM 852 C CA . ALA A 1 105 ? -13.002 -5.734 -9.071 1.00 90.75 105 ALA A CA 1
ATOM 853 C C . ALA A 1 105 ? -13.263 -6.903 -8.092 1.00 90.75 105 ALA A C 1
ATOM 855 O O . ALA A 1 105 ? -14.294 -7.568 -8.165 1.00 90.75 105 ALA A O 1
ATOM 856 N N . ARG A 1 106 ? -12.305 -7.193 -7.203 1.00 91.31 106 ARG A N 1
ATOM 857 C CA . ARG A 1 106 ? -12.343 -8.240 -6.169 1.00 91.31 106 ARG A CA 1
ATOM 858 C C . ARG A 1 106 ? -11.896 -7.670 -4.821 1.00 91.31 106 ARG A C 1
ATOM 860 O O . ARG A 1 106 ? -11.370 -6.560 -4.766 1.00 91.31 106 ARG A O 1
ATOM 867 N N . ASN A 1 107 ? -12.039 -8.449 -3.754 1.00 93.75 107 ASN A N 1
ATOM 868 C CA . ASN A 1 107 ? -11.685 -8.034 -2.396 1.00 93.75 107 ASN A CA 1
ATOM 869 C C . ASN A 1 107 ? -10.256 -7.465 -2.304 1.00 93.75 107 ASN A C 1
ATOM 871 O O . ASN A 1 107 ? -9.300 -8.087 -2.770 1.00 93.75 107 ASN A O 1
ATOM 875 N N . VAL A 1 108 ? -10.106 -6.317 -1.642 1.00 94.38 108 VAL A N 1
ATOM 876 C CA . VAL A 1 108 ? -8.802 -5.735 -1.294 1.00 94.38 108 VAL A CA 1
ATOM 877 C C . VAL A 1 108 ? -8.440 -6.200 0.112 1.00 94.38 108 VAL A C 1
ATOM 879 O O . VAL A 1 108 ? -9.216 -5.998 1.041 1.00 94.38 108 VAL A O 1
ATOM 882 N N . THR A 1 109 ? -7.276 -6.832 0.278 1.00 94.75 109 THR A N 1
ATOM 883 C CA . THR A 1 109 ? -6.817 -7.340 1.582 1.00 94.75 109 THR A CA 1
ATOM 884 C C . THR A 1 109 ? -5.493 -6.702 1.983 1.00 94.75 109 THR A C 1
ATOM 886 O O . THR A 1 109 ? -4.483 -6.895 1.309 1.00 94.75 109 THR A O 1
ATOM 889 N N . VAL A 1 110 ? -5.478 -6.006 3.118 1.00 94.25 110 VAL A N 1
ATOM 890 C CA . VAL A 1 110 ? -4.265 -5.484 3.758 1.00 94.25 110 VAL A CA 1
ATOM 891 C C . VAL A 1 110 ? -3.888 -6.427 4.898 1.00 94.25 110 VAL A C 1
ATOM 893 O O . VAL A 1 110 ? -4.660 -6.597 5.837 1.00 94.25 110 VAL A O 1
ATOM 896 N N . ASN A 1 111 ? -2.710 -7.051 4.821 1.00 95.00 111 ASN A N 1
ATOM 897 C CA . ASN A 1 111 ? -2.160 -7.882 5.895 1.00 95.00 111 ASN A CA 1
ATOM 898 C C . ASN A 1 111 ? -0.948 -7.180 6.517 1.00 95.00 111 ASN A C 1
ATOM 900 O O . ASN A 1 111 ? -0.029 -6.796 5.796 1.00 95.00 111 ASN A O 1
ATOM 904 N N . ILE A 1 112 ? -0.910 -7.085 7.844 1.00 94.75 112 ILE A N 1
ATOM 905 C CA . ILE A 1 112 ? 0.279 -6.700 8.606 1.00 94.75 112 ILE A CA 1
ATOM 906 C C . ILE A 1 112 ? 0.927 -7.987 9.120 1.00 94.75 112 ILE A C 1
ATOM 908 O O . ILE A 1 112 ? 0.262 -8.824 9.733 1.00 94.75 112 ILE A O 1
ATOM 912 N N . LEU A 1 113 ? 2.218 -8.153 8.839 1.00 92.88 113 LEU A N 1
ATOM 913 C CA . LEU A 1 113 ? 3.009 -9.344 9.151 1.00 92.88 113 LEU A CA 1
ATOM 914 C C . LEU A 1 113 ? 3.967 -9.057 10.316 1.00 92.88 113 LEU A C 1
ATOM 916 O O . LEU A 1 113 ? 4.444 -7.933 10.456 1.00 92.88 113 LEU A O 1
ATOM 920 N N . ASN A 1 114 ? 4.290 -10.073 11.116 1.00 92.69 114 ASN A N 1
ATOM 921 C CA . ASN A 1 114 ? 5.409 -10.011 12.058 1.00 92.69 114 ASN A CA 1
ATOM 922 C C . ASN A 1 114 ? 6.744 -10.405 11.400 1.00 92.69 114 ASN A C 1
ATOM 924 O O . ASN A 1 114 ? 6.782 -10.882 10.266 1.00 92.69 114 ASN A O 1
ATOM 928 N N . GLU A 1 115 ? 7.840 -10.283 12.153 1.00 93.81 115 GLU A N 1
ATOM 929 C CA . GLU A 1 115 ? 9.202 -10.676 11.742 1.00 93.81 115 GLU A CA 1
ATOM 930 C C . GLU A 1 115 ? 9.311 -12.135 11.261 1.00 93.81 115 GLU A C 1
ATOM 932 O O . GLU A 1 115 ? 10.159 -12.467 10.440 1.00 93.81 115 GLU A O 1
ATOM 937 N N . LYS A 1 116 ? 8.424 -13.015 11.745 1.00 94.38 116 LYS A N 1
ATOM 938 C CA . LYS A 1 116 ? 8.336 -14.435 11.367 1.00 94.38 116 LYS A CA 1
ATOM 939 C C . LYS A 1 116 ? 7.358 -14.674 10.208 1.00 94.38 116 LYS A C 1
ATOM 941 O O . LYS A 1 116 ? 6.923 -15.804 9.996 1.00 94.38 116 LYS A O 1
ATOM 946 N N . THR A 1 117 ? 6.981 -13.628 9.470 1.00 89.88 117 THR A N 1
ATOM 947 C CA . THR A 1 117 ? 6.037 -13.636 8.333 1.00 89.88 117 THR A CA 1
ATOM 948 C C . THR A 1 117 ? 4.628 -14.161 8.647 1.00 89.88 117 THR A C 1
ATOM 950 O O . THR A 1 117 ? 3.872 -14.509 7.742 1.00 89.88 117 THR A O 1
ATOM 953 N N . LYS A 1 118 ? 4.223 -14.192 9.924 1.00 93.69 118 LYS A N 1
ATOM 954 C CA . LYS A 1 118 ? 2.843 -14.517 10.318 1.00 93.69 118 LYS A CA 1
ATOM 955 C C . LYS A 1 118 ? 1.978 -13.259 10.290 1.00 93.69 118 LYS A C 1
ATOM 957 O O . LYS A 1 118 ? 2.414 -12.207 10.753 1.00 93.69 118 LYS A O 1
ATOM 962 N N . VAL A 1 119 ? 0.750 -13.377 9.787 1.00 93.50 119 VAL A N 1
ATOM 963 C CA . VAL A 1 119 ? -0.246 -12.292 9.805 1.00 93.50 119 VAL A CA 1
ATOM 964 C C . VAL A 1 119 ? -0.650 -11.994 11.251 1.00 93.50 119 VAL A C 1
ATOM 966 O O . VAL A 1 119 ? -1.090 -12.896 11.957 1.00 93.50 119 VAL A O 1
ATOM 969 N N . LEU A 1 120 ? -0.486 -10.738 11.671 1.00 93.50 120 LEU A N 1
ATOM 970 C CA . LEU A 1 120 ? -0.949 -10.206 12.958 1.00 93.50 120 LEU A CA 1
ATOM 971 C C . LEU A 1 120 ? -2.325 -9.553 12.827 1.00 93.50 120 LEU A C 1
ATOM 973 O O . LEU A 1 120 ? -3.219 -9.823 13.621 1.00 93.50 120 LEU A O 1
ATOM 977 N N . THR A 1 121 ? -2.478 -8.712 11.803 1.00 94.88 121 THR A N 1
ATOM 978 C CA . THR A 1 121 ? -3.705 -7.962 11.527 1.00 94.88 121 THR A CA 1
ATOM 979 C C . THR A 1 121 ? -4.075 -8.124 10.063 1.00 94.88 121 THR A C 1
ATOM 981 O O . THR A 1 121 ? -3.204 -8.088 9.189 1.00 94.88 121 THR A O 1
ATOM 984 N N . ARG A 1 122 ? -5.370 -8.264 9.785 1.00 96.25 122 ARG A N 1
ATOM 985 C CA . ARG A 1 122 ? -5.928 -8.306 8.435 1.00 96.25 122 ARG A CA 1
ATOM 986 C C . ARG A 1 122 ? -7.136 -7.384 8.334 1.00 96.25 122 ARG A C 1
ATOM 988 O O . ARG A 1 122 ? -8.043 -7.478 9.149 1.00 96.25 122 ARG A O 1
ATOM 995 N N . LEU A 1 123 ? -7.166 -6.559 7.295 1.00 95.25 123 LEU A N 1
ATOM 996 C CA . LEU A 1 123 ? -8.340 -5.800 6.874 1.00 95.25 123 LEU A CA 1
ATOM 997 C C . LEU A 1 123 ? -8.741 -6.275 5.474 1.00 95.25 123 LEU A C 1
ATOM 999 O O . LEU A 1 123 ? -7.927 -6.203 4.552 1.00 95.25 123 LEU A O 1
ATOM 1003 N N . VAL A 1 124 ? -9.969 -6.764 5.314 1.00 95.50 124 VAL A N 1
ATOM 1004 C CA . VAL A 1 124 ? -10.544 -7.196 4.032 1.00 95.50 124 VAL A CA 1
ATOM 1005 C C . VAL A 1 124 ? -11.684 -6.254 3.673 1.00 95.50 124 VAL A C 1
ATOM 1007 O O . VAL A 1 124 ? -12.654 -6.137 4.410 1.00 95.50 124 VAL A O 1
ATOM 1010 N N . THR A 1 125 ? -11.592 -5.590 2.527 1.00 94.62 125 THR A N 1
ATOM 1011 C CA . THR A 1 125 ? -12.705 -4.846 1.924 1.00 94.62 125 THR A CA 1
ATOM 1012 C C . THR A 1 125 ? -13.274 -5.688 0.792 1.00 94.62 125 THR A C 1
ATOM 1014 O O . THR A 1 125 ? -12.638 -5.819 -0.255 1.00 94.62 125 THR A O 1
ATOM 1017 N N . GLY A 1 126 ? -14.432 -6.309 1.021 1.00 90.94 126 GLY A N 1
ATOM 1018 C CA . GLY A 1 126 ? -15.183 -7.069 0.021 1.00 90.94 126 GLY A CA 1
ATOM 1019 C C . GLY A 1 126 ? -16.383 -6.289 -0.534 1.00 90.94 126 GLY A C 1
ATOM 1020 O O . GLY A 1 126 ? -16.660 -5.178 -0.088 1.00 90.94 126 GLY A O 1
ATOM 1021 N N . PRO A 1 127 ? -17.132 -6.864 -1.494 1.00 89.31 127 PRO A N 1
ATOM 1022 C CA . PRO A 1 127 ? -18.311 -6.222 -2.082 1.00 89.31 127 PRO A CA 1
ATOM 1023 C C . PRO A 1 127 ? -19.527 -6.163 -1.139 1.00 89.31 127 PRO A C 1
ATOM 1025 O O . PRO A 1 127 ? -20.455 -5.407 -1.405 1.00 89.31 127 PRO A O 1
ATOM 1028 N N . GLN A 1 128 ? -19.546 -6.970 -0.071 1.00 90.69 128 GLN A N 1
ATOM 1029 C CA . GLN A 1 128 ? -20.664 -7.058 0.883 1.00 90.69 128 GLN A CA 1
ATOM 1030 C C . GLN A 1 128 ? -20.338 -6.474 2.264 1.00 90.69 128 GLN A C 1
ATOM 1032 O O . GLN A 1 128 ? -21.230 -5.949 2.925 1.00 90.69 128 GLN A O 1
ATOM 1037 N N . ALA A 1 129 ? -19.084 -6.577 2.710 1.00 92.50 129 ALA A N 1
ATOM 1038 C CA . ALA A 1 129 ? -18.664 -6.209 4.057 1.00 92.50 129 ALA A CA 1
ATOM 1039 C C . ALA A 1 129 ? -17.197 -5.759 4.094 1.00 92.50 129 ALA A C 1
ATOM 1041 O O . ALA A 1 129 ? -16.401 -6.069 3.200 1.00 92.50 129 ALA A O 1
ATOM 1042 N N . VAL A 1 130 ? -16.849 -5.054 5.171 1.00 93.38 130 VAL A N 1
ATOM 1043 C CA . VAL A 1 130 ? -15.466 -4.784 5.573 1.00 93.38 130 VAL A CA 1
ATOM 1044 C C . VAL A 1 130 ? -15.190 -5.600 6.832 1.00 93.38 130 VAL A C 1
ATOM 1046 O O . VAL A 1 130 ? -15.839 -5.395 7.854 1.00 93.38 130 VAL A O 1
ATOM 1049 N N . GLU A 1 131 ? -14.241 -6.525 6.752 1.00 94.38 131 GLU A N 1
ATOM 1050 C CA . GLU A 1 131 ? -13.872 -7.437 7.836 1.00 94.38 131 GLU A CA 1
ATOM 1051 C C . GLU A 1 131 ? -12.507 -7.034 8.403 1.00 94.38 131 GLU A C 1
ATOM 1053 O O . GLU A 1 131 ? -11.530 -6.897 7.661 1.00 94.38 131 GLU A O 1
ATOM 1058 N N . ALA 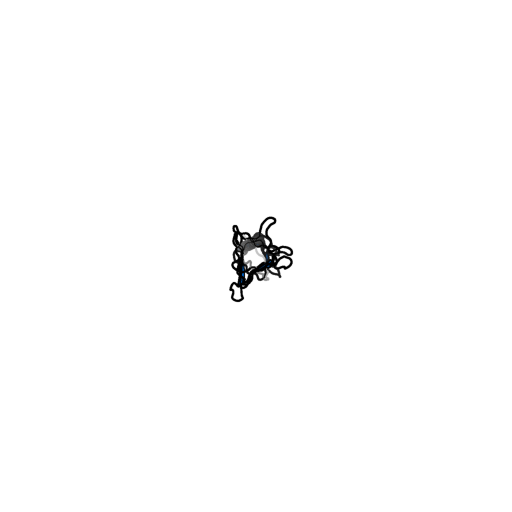A 1 132 ? -12.425 -6.858 9.721 1.00 94.38 132 ALA A N 1
ATOM 1059 C CA . ALA A 1 132 ? -11.191 -6.540 10.428 1.00 94.38 132 ALA A CA 1
ATOM 1060 C C . ALA A 1 132 ? -10.870 -7.653 11.434 1.00 94.38 132 ALA A C 1
ATOM 1062 O O . ALA A 1 132 ? -11.655 -7.935 12.333 1.00 94.38 132 ALA A O 1
ATOM 1063 N N . HIS A 1 133 ? -9.703 -8.274 11.279 1.00 94.12 133 HIS A N 1
ATOM 1064 C CA . HIS A 1 133 ? -9.140 -9.236 12.221 1.00 94.12 133 HIS A CA 1
ATOM 1065 C C . HIS A 1 133 ? -7.925 -8.582 12.879 1.00 94.12 133 HIS A C 1
ATOM 1067 O O . HIS A 1 133 ? -6.874 -8.450 12.246 1.00 94.12 133 HIS A O 1
ATOM 1073 N N . SER A 1 134 ? -8.072 -8.146 14.125 1.00 92.94 134 SER A N 1
ATOM 1074 C CA . SER A 1 134 ? -7.032 -7.493 14.922 1.00 92.94 134 SER A CA 1
ATOM 1075 C C . SER A 1 134 ? -7.319 -7.675 16.412 1.00 92.94 134 SER A C 1
ATOM 1077 O O . SER A 1 134 ? -8.462 -7.887 16.794 1.00 92.94 134 SER A O 1
ATOM 1079 N N . GLN A 1 135 ? -6.292 -7.541 17.257 1.00 92.38 135 GLN A N 1
ATOM 1080 C CA . GLN A 1 135 ? -6.459 -7.515 18.723 1.00 92.38 135 GLN A CA 1
ATOM 1081 C C . GLN A 1 135 ? -7.235 -6.284 19.212 1.00 92.38 135 GLN A C 1
ATOM 1083 O O . GLN A 1 135 ? -7.841 -6.309 20.275 1.00 92.38 135 GLN A O 1
ATOM 1088 N N . LYS A 1 136 ? -7.180 -5.188 18.446 1.00 94.12 136 LYS A N 1
ATOM 1089 C CA . LYS A 1 136 ? -7.936 -3.964 18.699 1.00 94.12 136 LYS A CA 1
ATOM 1090 C C . LYS A 1 136 ? -8.312 -3.295 17.384 1.00 94.12 136 LYS A C 1
ATOM 1092 O O . LYS A 1 136 ? -7.496 -3.240 16.459 1.00 94.12 136 LYS A O 1
ATOM 1097 N N . PHE A 1 137 ? -9.528 -2.776 17.295 1.00 94.88 137 PHE A N 1
ATOM 1098 C CA . PHE A 1 137 ? -10.012 -1.970 16.179 1.00 94.88 137 PHE A CA 1
ATOM 1099 C C . PHE A 1 137 ? -10.629 -0.676 16.715 1.00 94.88 137 PHE A C 1
ATOM 1101 O O . PHE A 1 137 ? -11.511 -0.724 17.566 1.00 94.88 137 PHE A O 1
ATOM 1108 N N . GLU A 1 138 ? -10.175 0.479 16.223 1.00 95.00 138 GLU A N 1
ATOM 1109 C CA . GLU A 1 138 ? -10.654 1.800 16.648 1.00 95.00 138 GLU A CA 1
ATOM 1110 C C . GLU A 1 138 ? -11.092 2.639 15.442 1.00 95.00 138 GLU A C 1
ATOM 1112 O O . GLU A 1 138 ? -10.368 2.756 14.453 1.00 95.00 138 GLU A O 1
ATOM 1117 N N . VAL A 1 139 ? -12.243 3.301 15.563 1.00 95.00 139 VAL A N 1
ATOM 1118 C CA . VAL A 1 139 ? -12.726 4.330 14.635 1.00 95.00 139 VAL A CA 1
ATOM 1119 C C . VAL A 1 139 ? -12.753 5.664 15.371 1.00 95.00 139 VAL A C 1
ATOM 1121 O O . VAL A 1 139 ? -13.404 5.801 16.411 1.00 95.00 139 VAL A O 1
ATOM 1124 N N . LYS A 1 140 ? -12.057 6.663 14.826 1.00 95.12 140 LYS A N 1
ATOM 1125 C CA . LYS A 1 140 ? -11.967 8.020 15.380 1.00 95.12 140 LYS A CA 1
ATOM 1126 C C . LYS A 1 140 ? -12.496 9.045 14.383 1.00 95.12 140 LYS A C 1
ATOM 1128 O O . LYS A 1 140 ? -12.370 8.875 13.174 1.00 95.12 140 LYS A O 1
ATOM 1133 N N . SER A 1 141 ? -13.076 10.117 14.910 1.00 93.38 141 SER A N 1
ATOM 1134 C CA . SER A 1 141 ? -13.410 11.321 14.151 1.00 93.38 141 SER A CA 1
ATOM 1135 C C . SER A 1 141 ? -12.140 12.019 13.648 1.00 93.38 141 SER A C 1
ATOM 1137 O O . SER A 1 141 ? -11.055 11.818 14.196 1.00 93.38 141 SER A O 1
ATOM 1139 N N . LEU A 1 142 ? -12.282 12.921 12.672 1.00 92.94 142 LEU A N 1
ATOM 1140 C CA . LEU A 1 142 ? -11.202 13.798 12.194 1.00 92.94 142 LEU A CA 1
ATOM 1141 C C . LEU A 1 142 ? -10.591 14.661 13.316 1.00 92.94 142 LEU A C 1
ATOM 1143 O O . LEU A 1 142 ? -9.434 15.053 13.228 1.00 92.94 142 LEU A O 1
ATOM 1147 N N . SER A 1 143 ? -11.347 14.922 14.389 1.00 93.56 143 SER A N 1
ATOM 1148 C CA . SER A 1 143 ? -10.881 15.608 15.603 1.00 93.56 143 SER A CA 1
ATOM 1149 C C . SER A 1 143 ? -10.190 14.694 16.630 1.00 93.56 143 SER A C 1
ATOM 1151 O O . SER A 1 143 ? -9.872 15.139 17.728 1.00 93.56 143 SER A O 1
ATOM 1153 N N . GLY A 1 144 ? -10.002 13.405 16.328 1.00 92.19 144 GLY A N 1
ATOM 1154 C CA . GLY A 1 144 ? -9.403 12.413 17.228 1.00 92.19 144 GLY A CA 1
ATOM 1155 C C . GLY A 1 144 ? -10.360 11.782 18.251 1.00 92.19 144 GLY A C 1
ATOM 1156 O O . GLY A 1 144 ? -9.995 10.783 18.871 1.00 92.19 144 GLY A O 1
ATOM 1157 N N . LYS A 1 145 ? -11.592 12.297 18.403 1.00 93.50 145 LYS A N 1
ATOM 1158 C CA . LYS A 1 145 ? -12.634 11.718 19.279 1.00 93.50 145 LYS A CA 1
ATOM 1159 C C . LYS A 1 145 ? -12.923 10.261 18.896 1.00 93.50 145 LYS A C 1
ATOM 1161 O O . LYS A 1 145 ? -13.220 9.987 17.734 1.00 93.50 145 LYS A O 1
ATOM 1166 N N . LEU A 1 146 ? -12.882 9.348 19.868 1.00 93.69 146 LEU A N 1
ATOM 1167 C CA . LEU A 1 146 ? -13.252 7.943 19.678 1.00 93.69 146 LEU A CA 1
ATOM 1168 C C . LEU A 1 146 ? -14.752 7.820 19.371 1.00 93.69 146 LEU A C 1
ATOM 1170 O O . LEU A 1 146 ? -15.579 8.366 20.096 1.00 93.69 146 LEU A O 1
ATOM 1174 N N . LEU A 1 147 ? -15.090 7.106 18.298 1.00 94.88 147 LEU A N 1
ATOM 1175 C CA . LEU A 1 147 ? -16.469 6.827 17.883 1.00 94.88 147 LEU A CA 1
ATOM 1176 C C . LEU A 1 147 ? -16.839 5.361 18.132 1.00 94.88 147 LEU A C 1
ATOM 1178 O O . LEU A 1 147 ? -17.955 5.077 18.561 1.00 94.88 147 LEU A O 1
ATOM 1182 N N . PHE A 1 148 ? -15.894 4.450 17.902 1.00 95.38 148 PHE A N 1
ATOM 1183 C CA . PHE A 1 148 ? -16.037 3.015 18.137 1.00 95.38 148 PHE A CA 1
ATOM 1184 C C . PHE A 1 148 ? -14.681 2.412 18.528 1.00 95.38 148 PHE A C 1
ATOM 1186 O O . PHE A 1 148 ? -13.668 2.766 17.926 1.00 95.38 148 PHE A O 1
ATOM 1193 N N . SER A 1 149 ? -14.659 1.498 19.493 1.00 96.00 149 SER A N 1
ATOM 1194 C CA . SER A 1 149 ? -13.527 0.612 19.791 1.00 96.00 149 SER A CA 1
ATOM 1195 C C . SER A 1 149 ? -14.045 -0.799 20.028 1.00 96.00 149 SER A C 1
ATOM 1197 O O . SER A 1 149 ? -15.096 -0.954 20.643 1.00 96.00 149 SER A O 1
ATOM 1199 N N . ALA A 1 150 ? -13.297 -1.808 19.594 1.00 95.94 150 ALA A N 1
ATOM 1200 C CA . ALA A 1 150 ? -13.515 -3.203 19.960 1.00 95.94 150 ALA A CA 1
ATOM 1201 C C . ALA A 1 150 ? -12.171 -3.905 20.196 1.00 95.94 150 ALA A C 1
ATOM 1203 O O . ALA A 1 150 ? -11.254 -3.772 19.380 1.00 95.94 150 ALA A O 1
ATOM 1204 N N . ASP A 1 151 ? -12.079 -4.645 21.296 1.00 95.31 151 ASP A N 1
ATOM 1205 C CA . ASP A 1 151 ? -11.015 -5.600 21.615 1.00 95.31 151 ASP A CA 1
ATOM 1206 C C . ASP A 1 151 ? -11.598 -6.821 22.354 1.00 95.31 151 ASP A C 1
ATOM 1208 O O . ASP A 1 151 ? -12.817 -6.959 22.472 1.00 95.31 151 ASP A O 1
ATOM 1212 N N . ASP A 1 152 ? -10.736 -7.730 22.816 1.00 94.25 152 ASP A N 1
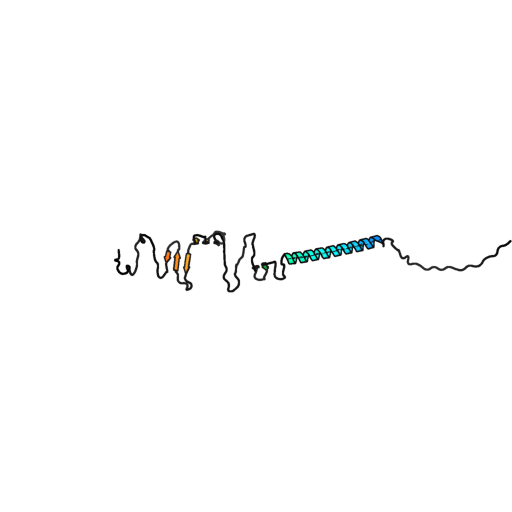ATOM 1213 C CA . ASP A 1 152 ? -11.141 -8.970 23.494 1.00 94.25 152 ASP A CA 1
ATOM 1214 C C . ASP A 1 152 ? -11.862 -8.737 24.844 1.00 94.25 152 ASP A C 1
ATOM 1216 O O . ASP A 1 152 ? -12.500 -9.660 25.355 1.00 94.25 152 ASP A O 1
ATOM 1220 N N . ASN A 1 153 ? -11.770 -7.536 25.436 1.00 94.12 153 ASN A N 1
ATOM 1221 C CA . ASN A 1 153 ? -12.362 -7.226 26.742 1.00 94.12 153 ASN A CA 1
ATOM 1222 C C . ASN A 1 153 ? -13.668 -6.432 26.624 1.00 94.12 153 ASN A C 1
ATOM 1224 O O . ASN A 1 153 ? -14.626 -6.722 27.344 1.00 94.12 153 ASN A O 1
ATOM 1228 N N . GLU A 1 154 ? -13.708 -5.415 25.757 1.00 93.25 154 GLU A N 1
ATOM 1229 C CA . GLU A 1 154 ? -14.862 -4.520 25.640 1.00 93.25 154 GLU A CA 1
ATOM 1230 C C . GLU A 1 154 ? -15.123 -3.984 24.223 1.00 93.25 154 GLU A C 1
ATOM 1232 O O . GLU A 1 154 ? -14.258 -3.939 23.346 1.00 93.25 154 GLU A O 1
ATOM 1237 N N . VAL A 1 155 ? -16.363 -3.524 24.021 1.00 93.31 155 VAL A N 1
ATOM 1238 C CA . VAL A 1 155 ? -16.782 -2.756 22.845 1.00 93.31 155 VAL A CA 1
ATOM 1239 C C . VAL A 1 155 ? -17.330 -1.414 23.320 1.00 93.31 155 VAL A C 1
ATOM 1241 O O . VAL A 1 155 ? -18.347 -1.356 24.009 1.00 93.31 155 VAL A O 1
ATOM 1244 N N . VAL A 1 156 ? -16.666 -0.327 22.931 1.00 93.81 156 VAL A N 1
ATOM 1245 C CA . VAL A 1 156 ? -16.982 1.042 23.359 1.00 93.81 156 VAL A CA 1
ATOM 1246 C C . VAL A 1 156 ? -17.574 1.821 22.191 1.00 93.81 156 VAL A C 1
ATOM 1248 O O . VAL A 1 156 ? -16.951 1.944 21.137 1.00 93.81 156 VAL A O 1
ATOM 1251 N N . VAL A 1 157 ? -18.756 2.409 22.385 1.00 93.44 157 VAL A N 1
ATOM 1252 C CA . VAL A 1 157 ? -19.420 3.267 21.391 1.00 93.44 157 VAL A CA 1
ATOM 1253 C C . VAL A 1 157 ? -19.433 4.712 21.895 1.00 93.44 157 VAL A C 1
ATOM 1255 O O . VAL A 1 157 ? -20.220 5.070 22.764 1.00 93.44 157 VAL A O 1
ATOM 1258 N N . GLY A 1 158 ? -18.559 5.553 21.336 1.00 89.75 158 GLY A N 1
ATOM 1259 C CA . GLY A 1 158 ? -18.372 6.965 21.715 1.00 89.75 158 GLY A CA 1
ATOM 1260 C C . GLY A 1 158 ? -19.226 7.968 20.923 1.00 89.75 158 GLY A C 1
ATOM 1261 O O . GLY A 1 158 ? -18.971 9.176 20.953 1.00 89.75 158 GLY A O 1
ATOM 1262 N N . ALA A 1 159 ? -20.212 7.481 20.166 1.00 86.94 159 ALA A N 1
ATOM 1263 C CA . ALA A 1 159 ? -21.122 8.313 19.385 1.00 86.94 159 ALA A CA 1
ATOM 1264 C C . ALA A 1 159 ? -22.110 9.080 20.285 1.00 86.94 159 ALA A C 1
ATOM 1266 O O . ALA A 1 159 ? -22.694 8.519 21.205 1.00 86.94 159 ALA A O 1
ATOM 1267 N N . GLU A 1 160 ? -22.372 10.352 19.967 1.00 85.50 160 GLU A N 1
ATOM 1268 C CA . GLU A 1 160 ? -23.291 11.218 20.738 1.00 85.50 160 GLU A CA 1
ATOM 1269 C C . GLU A 1 160 ? -24.749 10.747 20.715 1.00 85.50 160 GLU A C 1
ATOM 1271 O O . GLU A 1 160 ? -25.537 11.092 21.593 1.00 85.50 160 GLU A O 1
ATOM 1276 N N . ARG A 1 161 ? -25.120 9.959 19.702 1.00 85.25 161 ARG A N 1
ATOM 1277 C CA . ARG A 1 161 ? -26.450 9.370 19.579 1.00 85.25 161 ARG A CA 1
ATOM 1278 C C . ARG A 1 161 ? -26.361 7.975 18.977 1.00 85.25 161 ARG A C 1
ATOM 1280 O O . ARG A 1 161 ? -26.363 7.819 17.758 1.00 85.25 161 ARG A O 1
ATOM 1287 N N . LEU A 1 162 ? -26.353 6.965 19.838 1.00 85.12 162 LEU A N 1
ATOM 1288 C CA . LEU A 1 162 ? -26.609 5.587 19.437 1.00 85.12 162 LEU A CA 1
ATOM 1289 C C . LEU A 1 162 ? -28.120 5.394 19.218 1.00 85.12 162 LEU A C 1
ATOM 1291 O O . LEU A 1 162 ? -28.935 5.817 20.036 1.00 85.12 162 LEU A O 1
ATOM 1295 N N . ARG A 1 163 ? -28.503 4.769 18.102 1.00 83.38 163 ARG A N 1
ATOM 1296 C CA . ARG A 1 163 ? -29.866 4.275 17.863 1.00 83.38 163 ARG A CA 1
ATOM 1297 C C . ARG A 1 163 ? -29.782 2.773 17.635 1.00 83.38 163 ARG A C 1
ATOM 1299 O O . ARG A 1 163 ? -29.114 2.352 16.697 1.00 83.38 163 ARG A O 1
ATOM 1306 N N . VAL A 1 164 ? -30.463 1.989 18.463 1.00 82.31 164 VAL A N 1
ATOM 1307 C CA . VAL A 1 164 ? -30.600 0.544 18.255 1.00 82.31 164 VAL A CA 1
ATOM 1308 C C . VAL A 1 164 ? -31.936 0.306 17.561 1.00 82.31 164 VAL A C 1
ATOM 1310 O O . VAL A 1 164 ? -32.980 0.680 18.090 1.00 82.31 164 VAL A O 1
ATOM 1313 N N . LEU A 1 165 ? -31.894 -0.244 16.348 1.00 79.38 165 LEU A N 1
ATOM 1314 C CA . LEU A 1 165 ? -33.072 -0.516 15.528 1.00 79.38 165 LEU A CA 1
ATOM 1315 C C . LEU A 1 165 ? -33.251 -2.032 15.421 1.00 79.38 165 LEU A C 1
ATOM 1317 O O . LEU A 1 165 ? -32.459 -2.702 14.764 1.00 79.38 165 LEU A O 1
ATOM 1321 N N . GLY A 1 166 ? -34.294 -2.555 16.058 1.00 75.44 166 GLY A N 1
ATOM 1322 C CA . GLY A 1 166 ? -34.757 -3.932 15.905 1.00 75.44 166 GLY A CA 1
ATOM 1323 C C . GLY A 1 166 ? -36.271 -3.931 15.728 1.00 75.44 166 GLY A C 1
ATOM 1324 O O . GLY A 1 166 ? -36.945 -3.073 16.299 1.00 75.44 166 GLY A O 1
ATOM 1325 N N . ALA A 1 167 ? -36.802 -4.854 14.921 1.00 75.00 167 ALA A N 1
ATOM 1326 C CA . ALA A 1 167 ? -38.237 -4.915 14.617 1.00 75.00 167 ALA A CA 1
ATOM 1327 C C . ALA A 1 167 ? -39.101 -5.078 15.884 1.00 75.00 167 ALA A C 1
ATOM 1329 O O . ALA A 1 167 ? -40.143 -4.444 15.997 1.00 75.00 167 ALA A O 1
ATOM 1330 N N . GLU A 1 168 ? -38.592 -5.837 16.859 1.00 78.75 168 GLU A N 1
ATOM 1331 C CA . GLU A 1 168 ? -39.199 -6.087 18.177 1.00 78.75 168 GLU A CA 1
ATOM 1332 C C . GLU A 1 168 ? -38.471 -5.322 19.308 1.00 78.75 168 GLU A C 1
ATOM 1334 O O . GLU A 1 168 ? -38.484 -5.723 20.471 1.00 78.75 168 GLU A O 1
ATOM 1339 N N . GLY A 1 169 ? -37.756 -4.240 18.977 1.00 75.19 169 GLY A N 1
ATOM 1340 C CA . GLY A 1 169 ? -36.874 -3.537 19.913 1.00 75.19 169 GLY A CA 1
ATOM 1341 C C . GLY A 1 169 ? -35.535 -4.253 20.139 1.00 75.19 169 GLY A C 1
ATOM 1342 O O . GLY A 1 169 ? -34.996 -4.893 19.236 1.00 75.19 169 GLY A O 1
ATOM 1343 N N . THR A 1 170 ? -34.955 -4.094 21.332 1.00 79.06 170 THR A N 1
ATOM 1344 C CA . THR A 1 170 ? -33.665 -4.691 21.717 1.00 79.06 170 THR A CA 1
ATOM 1345 C C . THR A 1 170 ? -33.718 -5.199 23.155 1.00 79.06 170 THR A C 1
ATOM 1347 O O . THR A 1 170 ? -34.117 -4.471 24.060 1.00 79.06 170 THR A O 1
ATOM 1350 N N . VAL A 1 171 ? -33.288 -6.443 23.372 1.00 81.88 171 VAL A N 1
ATOM 1351 C CA . VAL A 1 171 ? -33.231 -7.068 24.699 1.00 81.88 171 VAL A CA 1
ATOM 1352 C C . VAL A 1 171 ? -31.792 -7.052 25.193 1.00 81.88 171 VAL A C 1
ATOM 1354 O O . VAL A 1 171 ? -30.902 -7.611 24.555 1.00 81.88 171 VAL A O 1
ATOM 1357 N N . PHE A 1 172 ? -31.568 -6.441 26.353 1.00 82.25 172 PHE A N 1
ATOM 1358 C CA . PHE A 1 172 ? -30.277 -6.465 27.031 1.00 82.25 172 PHE A CA 1
ATOM 1359 C C . PHE A 1 172 ? -30.325 -7.531 28.139 1.00 82.25 172 PHE A C 1
ATOM 1361 O O . PHE A 1 172 ? -31.101 -7.383 29.080 1.00 82.25 172 PHE A O 1
ATOM 1368 N N . PRO A 1 173 ? -29.532 -8.618 28.057 1.00 82.12 173 PRO A N 1
ATOM 1369 C CA . PRO A 1 173 ? -29.610 -9.739 29.004 1.00 82.12 173 PRO A CA 1
ATOM 1370 C C . PRO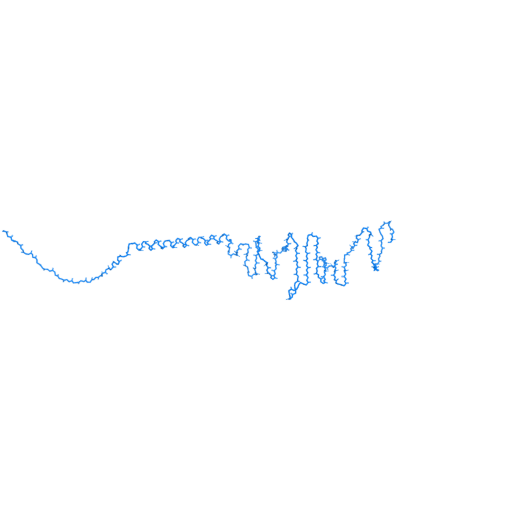 A 1 173 ? -28.949 -9.451 30.364 1.00 82.12 173 PRO A C 1
ATOM 1372 O O . PRO A 1 173 ? -28.935 -10.309 31.243 1.00 82.12 173 PRO A O 1
ATOM 1375 N N . LYS A 1 174 ? -28.354 -8.266 30.528 1.00 86.69 174 LYS A N 1
ATOM 1376 C CA . LYS A 1 174 ? -27.719 -7.774 31.754 1.00 86.69 174 LYS A CA 1
ATOM 1377 C C . LYS A 1 174 ? -28.230 -6.366 32.048 1.00 86.69 174 LYS A C 1
ATOM 1379 O O . LYS A 1 174 ? -28.714 -5.685 31.144 1.00 86.69 174 LYS A O 1
ATOM 1384 N N . SER A 1 175 ? -28.081 -5.934 33.297 1.00 87.62 175 SER A N 1
ATOM 1385 C CA . SER A 1 175 ? -28.424 -4.583 33.745 1.00 87.62 175 SER A CA 1
ATOM 1386 C C . SER A 1 175 ? -27.785 -3.508 32.863 1.00 87.62 175 SER A C 1
ATOM 1388 O O . SER A 1 175 ? -26.596 -3.581 32.555 1.00 87.62 175 SER A O 1
ATOM 1390 N N . ILE A 1 176 ? -28.574 -2.495 32.508 1.00 86.44 176 ILE A N 1
ATOM 1391 C CA . ILE A 1 176 ? -28.106 -1.265 31.866 1.00 86.44 176 ILE A CA 1
ATOM 1392 C C . ILE A 1 176 ? -28.096 -0.174 32.931 1.00 86.44 176 ILE A C 1
ATOM 1394 O O . ILE A 1 176 ? -29.096 0.015 33.622 1.00 86.44 176 ILE A O 1
ATOM 1398 N N . GLU A 1 177 ? -27.004 0.575 33.027 1.00 88.94 177 GLU A N 1
ATOM 1399 C CA . GLU A 1 177 ? -26.961 1.816 33.793 1.00 88.94 177 GLU A CA 1
ATOM 1400 C C . GLU A 1 177 ? -27.116 3.009 32.841 1.00 88.94 177 GLU A C 1
ATOM 1402 O O . GLU A 1 177 ? -26.467 3.080 31.797 1.00 88.94 177 GLU A O 1
ATOM 1407 N N . THR A 1 178 ? -28.010 3.942 33.169 1.00 88.06 178 THR A N 1
ATOM 1408 C CA . THR A 1 178 ? -28.216 5.180 32.405 1.00 88.06 178 THR A CA 1
ATOM 1409 C C . THR A 1 178 ? -28.714 6.293 33.330 1.00 88.06 178 THR A C 1
ATOM 1411 O O . THR A 1 178 ? -29.578 6.036 34.171 1.00 88.06 178 THR A O 1
ATOM 1414 N N . PRO A 1 179 ? -28.231 7.542 33.183 1.00 89.19 179 PRO A N 1
ATOM 1415 C CA . PRO A 1 179 ? -28.663 8.660 34.022 1.00 89.19 179 PRO A CA 1
ATOM 1416 C C . PRO A 1 179 ? -30.102 9.124 33.739 1.00 89.19 179 PRO A C 1
ATOM 1418 O O . PRO A 1 179 ? -30.674 9.873 34.528 1.00 89.19 179 PRO A O 1
ATOM 1421 N N . SER A 1 180 ? -30.699 8.743 32.603 1.00 89.06 180 SER A N 1
ATOM 1422 C CA . SER A 1 180 ? -32.090 9.082 32.282 1.00 89.06 180 SER A CA 1
ATOM 1423 C C . SER A 1 180 ? -32.685 8.100 31.275 1.00 89.06 180 SER A C 1
ATOM 1425 O O . SER A 1 180 ? -32.035 7.719 30.302 1.00 89.06 180 SER A O 1
ATOM 1427 N N . VAL A 1 181 ? -33.952 7.740 31.482 1.00 88.44 181 VAL A N 1
ATOM 1428 C CA . VAL A 1 181 ? -34.778 6.990 30.528 1.00 88.44 181 VAL A CA 1
ATOM 1429 C C . VAL A 1 181 ? -35.980 7.865 30.175 1.00 88.44 181 VAL A C 1
ATOM 1431 O O . VAL A 1 181 ? -36.592 8.459 31.062 1.00 88.44 181 VAL A O 1
ATOM 1434 N N . ARG A 1 182 ? -36.298 7.994 28.883 1.00 85.56 182 ARG A N 1
ATOM 1435 C CA . ARG A 1 182 ? -37.432 8.788 28.382 1.00 85.56 182 ARG A CA 1
ATOM 1436 C C . ARG A 1 182 ? -38.067 8.076 27.192 1.00 85.56 182 ARG A C 1
ATOM 1438 O O . ARG A 1 182 ? -37.345 7.615 26.312 1.00 85.56 182 ARG A O 1
ATOM 1445 N N . ALA A 1 183 ? -39.394 8.012 27.171 1.00 85.88 183 ALA A N 1
ATOM 1446 C CA . ALA A 1 183 ? -40.158 7.573 26.009 1.00 85.88 183 ALA A CA 1
ATOM 1447 C C . ALA A 1 183 ? -40.296 8.713 24.980 1.00 85.88 183 ALA A C 1
ATOM 1449 O O . ALA A 1 183 ? -39.964 9.869 25.264 1.00 85.88 183 ALA A O 1
ATOM 1450 N N . ASP A 1 184 ? -40.813 8.393 23.791 1.00 81.81 184 ASP A N 1
ATOM 1451 C CA . ASP A 1 184 ? -41.283 9.417 22.852 1.00 81.81 184 ASP A CA 1
ATOM 1452 C C . ASP A 1 184 ? -42.410 10.259 23.486 1.00 81.81 184 ASP A C 1
ATOM 1454 O O . ASP A 1 184 ? -43.154 9.752 24.333 1.00 81.81 184 ASP A O 1
ATOM 1458 N N . PRO A 1 185 ? -42.614 11.516 23.047 1.00 83.38 185 PRO A N 1
ATOM 1459 C CA . PRO A 1 185 ? -43.782 12.298 23.437 1.00 83.38 185 PRO A CA 1
ATOM 1460 C C . PRO A 1 185 ? -45.083 11.507 23.243 1.00 83.38 185 PRO A C 1
ATOM 1462 O O . PRO A 1 185 ? -45.286 10.883 22.201 1.00 83.38 185 PRO A O 1
ATOM 1465 N N . PHE A 1 186 ? -45.965 11.563 24.244 1.00 85.44 186 PHE A N 1
ATOM 1466 C CA . PHE A 1 186 ? -47.256 10.858 24.281 1.00 85.44 186 PHE A CA 1
ATOM 1467 C C . PHE A 1 186 ? -47.183 9.317 24.306 1.00 85.44 186 PHE A C 1
ATOM 1469 O O . PHE A 1 186 ? -48.207 8.664 24.113 1.00 85.44 186 PHE A O 1
ATOM 1476 N N . LYS A 1 187 ? -46.014 8.720 24.587 1.00 82.88 187 LYS A N 1
ATOM 1477 C CA . LYS A 1 187 ? -45.881 7.288 24.904 1.00 82.88 187 LYS A CA 1
ATOM 1478 C C . LYS A 1 187 ? -45.456 7.090 26.358 1.00 82.88 187 LYS A C 1
ATOM 1480 O O . LYS A 1 187 ? -44.674 7.868 26.898 1.00 82.88 187 LYS A O 1
ATOM 1485 N N . GLU A 1 188 ? -45.949 6.024 26.975 1.00 80.19 188 GLU A N 1
ATOM 1486 C CA . GLU A 1 188 ? -45.493 5.579 28.294 1.00 80.19 188 GLU A CA 1
ATOM 1487 C C . GLU A 1 188 ? -44.175 4.798 28.184 1.00 80.19 188 GLU A C 1
ATOM 1489 O O . GLU A 1 188 ? -43.878 4.193 27.151 1.00 80.19 188 GLU A O 1
ATOM 1494 N N . LEU A 1 189 ? -43.393 4.795 29.266 1.00 80.06 189 LEU A N 1
ATOM 1495 C CA . LEU A 1 189 ? -42.291 3.851 29.440 1.00 80.06 189 LEU A CA 1
ATOM 1496 C C . LEU A 1 189 ? -42.870 2.483 29.828 1.00 80.06 189 LEU A C 1
ATOM 1498 O O . LEU A 1 189 ? -43.638 2.395 30.785 1.00 80.06 189 LEU A O 1
ATOM 1502 N N . ARG A 1 190 ? -42.496 1.443 29.081 1.00 67.75 190 ARG A N 1
ATOM 1503 C CA . ARG A 1 190 ? -42.825 0.030 29.314 1.00 67.75 190 ARG A CA 1
ATOM 1504 C C . ARG A 1 190 ? -41.550 -0.800 29.332 1.00 67.75 190 ARG A C 1
ATOM 1506 O O . ARG A 1 190 ? -40.617 -0.406 28.597 1.00 67.75 190 ARG A O 1
#

Foldseek 3Di:
DDDDDDDDDDDDDDDDDDPPPPVPPPPVVVVVVVVVVVVVVVVVVVVVVVVVVVCVVQVPDPQDGPQWGQDPVGIGGHDDDDDPDDDDDPDDDDDPPDDDDDDDPAKDKDFDADPVRHTAWIWIDGPPDIDIDHQKDWDADPVRQTQWIDHPPDIDGRDPDDDDDDPVGDDDPDDDDDPDDDDPPPDDDD